Protein AF-A0A8H3XBK7-F1 (afdb_monomer_lite)

Organism: Gigaspora margarita (NCBI:txid4874)

Structure (mmCIF, N/CA/C/O backbone):
data_AF-A0A8H3XBK7-F1
#
_entry.id   AF-A0A8H3XBK7-F1
#
loop_
_atom_site.group_PDB
_atom_site.id
_atom_site.type_symbol
_atom_site.label_atom_id
_atom_site.label_alt_id
_atom_site.label_comp_id
_atom_site.label_asym_id
_atom_site.label_entity_id
_atom_site.label_seq_id
_atom_site.pdbx_PDB_ins_code
_atom_site.Cartn_x
_atom_site.Cartn_y
_atom_site.Cartn_z
_atom_site.occupancy
_atom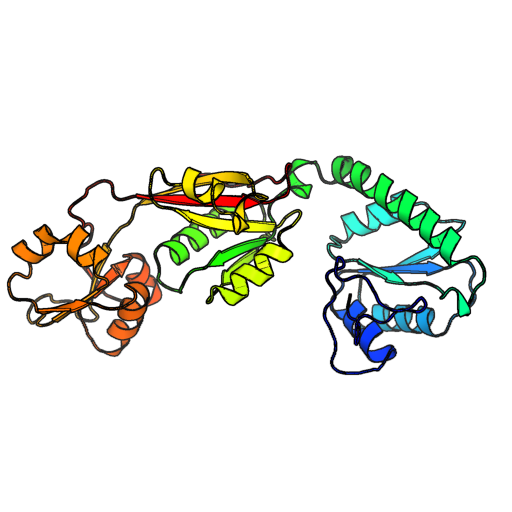_site.B_iso_or_equiv
_atom_site.auth_seq_id
_atom_site.auth_comp_id
_atom_site.auth_asym_id
_atom_site.auth_atom_id
_atom_site.pdbx_PDB_model_num
ATOM 1 N N . MET A 1 1 ? 5.897 -6.176 -20.792 1.00 61.28 1 MET A N 1
ATOM 2 C CA . MET A 1 1 ? 5.867 -6.944 -22.054 1.00 61.28 1 MET A CA 1
ATOM 3 C C . MET A 1 1 ? 4.842 -8.043 -21.896 1.00 61.28 1 MET A C 1
ATOM 5 O O . MET A 1 1 ? 4.789 -8.647 -20.828 1.00 61.28 1 MET A O 1
ATOM 9 N N . ASN A 1 2 ? 4.069 -8.292 -22.945 1.00 65.06 2 ASN A N 1
ATOM 10 C CA . ASN A 1 2 ? 3.001 -9.271 -22.972 1.00 65.06 2 ASN A CA 1
ATOM 11 C C . ASN A 1 2 ? 3.322 -10.387 -23.980 1.00 65.06 2 ASN A C 1
ATOM 13 O O . ASN A 1 2 ? 3.809 -10.119 -25.090 1.00 65.06 2 ASN A O 1
ATOM 17 N N . SER A 1 3 ? 3.094 -11.642 -23.596 1.00 63.78 3 SER A N 1
ATOM 18 C CA . SER A 1 3 ? 3.410 -12.808 -24.434 1.00 63.78 3 SER A CA 1
ATOM 19 C C . SER A 1 3 ? 2.493 -13.989 -24.140 1.00 63.78 3 SER A C 1
ATOM 21 O O . SER A 1 3 ? 2.307 -14.318 -22.975 1.00 63.78 3 SER A O 1
ATOM 23 N N . LEU A 1 4 ? 1.978 -14.661 -25.175 1.00 60.97 4 LEU A N 1
ATOM 24 C CA . LEU A 1 4 ? 1.289 -15.943 -25.009 1.00 60.97 4 LEU A CA 1
ATOM 25 C C . LEU A 1 4 ? 2.313 -17.049 -24.743 1.00 60.97 4 LEU A C 1
ATOM 27 O O . LEU A 1 4 ? 3.307 -17.170 -25.469 1.00 60.97 4 LEU A O 1
ATOM 31 N N . SER A 1 5 ? 2.075 -17.841 -23.693 1.00 60.88 5 SER A N 1
ATOM 32 C CA . SER A 1 5 ? 2.932 -18.964 -23.271 1.00 60.88 5 SER A CA 1
ATOM 33 C C . SER A 1 5 ? 4.420 -18.602 -23.202 1.00 60.88 5 SER A C 1
ATOM 35 O O . SER A 1 5 ? 5.290 -19.443 -23.423 1.00 60.88 5 SER A O 1
ATOM 37 N N . ARG A 1 6 ? 4.717 -17.317 -22.961 1.00 76.56 6 ARG A N 1
ATOM 38 C CA . ARG A 1 6 ? 6.072 -16.765 -22.912 1.00 76.56 6 ARG A CA 1
ATOM 39 C C . ARG A 1 6 ? 6.905 -17.058 -24.172 1.00 76.56 6 ARG A C 1
ATOM 41 O O . ARG A 1 6 ? 8.121 -17.082 -24.074 1.00 76.56 6 ARG A O 1
ATOM 48 N N . LYS A 1 7 ? 6.312 -17.235 -25.357 1.00 72.19 7 LYS A N 1
ATOM 49 C CA . LYS A 1 7 ? 7.070 -17.555 -26.584 1.00 72.19 7 LYS A CA 1
ATOM 50 C C . LYS A 1 7 ? 7.828 -16.345 -27.163 1.00 72.19 7 LYS A C 1
ATOM 52 O O . LYS A 1 7 ? 7.303 -15.223 -27.217 1.00 72.19 7 LYS A O 1
ATOM 57 N N . CYS A 1 8 ? 9.046 -16.586 -27.637 1.00 72.94 8 CYS A N 1
ATOM 58 C CA . CYS A 1 8 ? 9.873 -15.715 -28.474 1.00 72.94 8 CYS A CA 1
ATOM 59 C C . CYS A 1 8 ? 10.459 -16.511 -29.660 1.00 72.94 8 CYS A C 1
ATOM 61 O O . CYS A 1 8 ? 10.226 -17.709 -29.786 1.00 72.94 8 CYS A O 1
ATOM 63 N N . GLU A 1 9 ? 11.191 -15.836 -30.550 1.00 68.12 9 GLU A N 1
ATOM 64 C CA . GLU A 1 9 ? 11.797 -16.451 -31.745 1.00 68.12 9 GLU A CA 1
ATOM 65 C C . GLU A 1 9 ? 12.782 -17.584 -31.400 1.00 68.12 9 GLU A C 1
ATOM 67 O O . GLU A 1 9 ? 12.845 -18.576 -32.116 1.00 68.12 9 GLU A O 1
ATOM 72 N N . ASP A 1 10 ? 13.461 -17.477 -30.255 1.00 69.56 10 ASP A N 1
ATOM 73 C CA . ASP A 1 10 ? 14.453 -18.450 -29.779 1.00 69.56 10 ASP A CA 1
ATOM 74 C C . ASP A 1 10 ? 13.872 -19.471 -28.772 1.00 69.56 10 ASP A C 1
ATOM 76 O O . ASP A 1 10 ? 14.619 -20.146 -28.061 1.00 69.56 10 ASP A O 1
ATOM 80 N N . GLY A 1 11 ? 12.541 -19.579 -28.665 1.00 78.44 11 GLY A N 1
ATOM 81 C CA . GLY A 1 11 ? 11.861 -20.524 -27.772 1.00 78.44 11 GLY A CA 1
ATOM 82 C C . GLY A 1 11 ? 11.061 -19.848 -26.658 1.00 78.44 11 GLY A C 1
ATOM 83 O O . GLY A 1 11 ? 10.218 -18.993 -26.919 1.00 78.44 11 GLY A O 1
ATOM 84 N N . THR A 1 12 ? 11.263 -20.261 -25.407 1.00 81.88 12 THR A N 1
ATOM 85 C CA . THR A 1 12 ? 10.461 -19.792 -24.263 1.00 81.88 12 THR A CA 1
ATOM 86 C C . THR A 1 12 ? 11.235 -18.777 -23.425 1.00 81.88 12 THR A C 1
ATOM 88 O O . THR A 1 12 ? 12.380 -19.000 -23.039 1.00 81.88 12 THR A O 1
ATOM 91 N N . ILE A 1 13 ? 10.595 -17.659 -23.091 1.00 78.50 13 ILE A N 1
ATOM 92 C CA . ILE A 1 13 ? 11.162 -16.606 -22.257 1.00 78.50 13 ILE A CA 1
ATOM 93 C C . ILE A 1 13 ? 11.210 -17.080 -20.798 1.00 78.50 13 ILE A C 1
ATOM 95 O O . ILE A 1 13 ? 10.185 -17.372 -20.186 1.00 78.50 13 ILE A O 1
ATOM 99 N N . ASP A 1 14 ? 12.410 -17.088 -20.221 1.00 78.50 14 ASP A N 1
ATOM 100 C CA . ASP A 1 14 ? 12.708 -17.479 -18.836 1.00 78.50 14 ASP A CA 1
ATOM 101 C C . ASP A 1 14 ? 11.806 -16.774 -17.802 1.00 78.50 14 ASP A C 1
ATOM 103 O O . ASP A 1 14 ? 11.578 -15.564 -17.886 1.00 78.50 14 ASP A O 1
ATOM 107 N N . ASN A 1 15 ? 11.316 -17.518 -16.804 1.00 73.38 15 ASN A N 1
ATOM 108 C CA . ASN A 1 15 ? 10.434 -17.051 -15.725 1.00 73.38 15 ASN A CA 1
ATOM 109 C C . ASN A 1 15 ? 10.978 -15.861 -14.920 1.00 73.38 15 ASN A C 1
ATOM 111 O O . ASN A 1 15 ? 10.196 -15.142 -14.296 1.00 73.38 15 ASN A O 1
ATOM 115 N N . LYS A 1 16 ? 12.289 -15.589 -14.958 1.00 74.56 16 LYS A N 1
ATOM 116 C CA . LYS A 1 16 ? 12.878 -14.400 -14.318 1.00 74.56 16 LYS A CA 1
ATOM 117 C C . LYS A 1 16 ? 12.368 -13.069 -14.886 1.00 74.56 16 LYS A C 1
ATOM 119 O O . LYS A 1 16 ? 12.502 -12.042 -14.217 1.00 74.56 16 LYS A O 1
ATOM 124 N N . TYR A 1 17 ? 11.806 -13.066 -16.098 1.00 69.19 17 TYR A N 1
ATOM 125 C CA . TYR A 1 17 ? 11.256 -11.866 -16.729 1.00 69.19 17 TYR A CA 1
ATOM 126 C C . TYR A 1 17 ? 9.767 -11.673 -16.378 1.00 69.19 17 TYR A C 1
ATOM 128 O O . TYR A 1 17 ? 8.963 -12.578 -16.628 1.00 69.19 17 TYR A O 1
ATOM 136 N N . PRO A 1 18 ? 9.363 -10.503 -15.844 1.00 64.50 18 PRO A N 1
ATOM 137 C CA . PRO A 1 18 ? 7.975 -10.227 -15.480 1.00 64.50 18 PRO A CA 1
ATOM 138 C C . PRO A 1 18 ? 7.148 -9.925 -16.739 1.00 64.50 18 PRO A C 1
ATOM 140 O O . PRO A 1 18 ? 7.149 -8.806 -17.253 1.00 64.50 18 PRO A O 1
ATOM 143 N N . ILE A 1 19 ? 6.469 -10.947 -17.253 1.00 72.00 19 ILE A N 1
ATOM 144 C CA . ILE A 1 19 ? 5.645 -10.890 -18.466 1.00 72.00 19 ILE A CA 1
ATOM 145 C C . ILE A 1 19 ? 4.194 -11.132 -18.071 1.00 72.00 19 ILE A C 1
ATOM 147 O O . ILE A 1 19 ? 3.929 -11.994 -17.236 1.00 72.00 19 ILE A O 1
ATOM 151 N N . VAL A 1 20 ? 3.276 -10.377 -18.672 1.00 70.19 20 VAL A N 1
ATOM 152 C CA . VAL A 1 20 ? 1.834 -10.626 -18.554 1.00 70.19 20 VAL A CA 1
ATOM 153 C C . VAL A 1 20 ? 1.423 -11.562 -19.689 1.00 70.19 20 VAL A C 1
ATOM 155 O O . VAL A 1 20 ? 1.684 -11.270 -20.860 1.00 70.19 20 VAL A O 1
ATOM 158 N N . GLU A 1 21 ? 0.832 -12.704 -19.352 1.00 71.75 21 GLU A N 1
ATOM 159 C CA . GLU A 1 21 ? 0.310 -13.630 -20.357 1.00 71.75 21 GLU A CA 1
ATOM 160 C C . GLU A 1 21 ? -0.979 -13.082 -20.972 1.00 71.75 21 GLU A C 1
ATOM 162 O O . GLU A 1 21 ? -1.761 -12.412 -20.300 1.00 71.75 21 GLU A O 1
ATOM 167 N N . LEU A 1 22 ? -1.151 -13.293 -22.277 1.00 69.31 22 LEU A N 1
ATOM 168 C CA . LEU A 1 22 ? -2.354 -12.903 -23.012 1.00 69.31 22 LEU A CA 1
ATOM 169 C C . LEU A 1 22 ? -3.063 -14.159 -23.492 1.00 69.31 22 LEU A C 1
ATOM 171 O O . LEU A 1 22 ? -2.389 -15.089 -23.917 1.00 69.31 22 LEU A O 1
ATOM 175 N N . ASP A 1 23 ? -4.393 -14.134 -23.503 1.00 67.94 23 ASP A N 1
ATOM 176 C CA . ASP A 1 23 ? -5.231 -15.288 -23.865 1.00 67.94 23 ASP A CA 1
ATOM 177 C C . ASP A 1 23 ? -5.350 -15.515 -25.385 1.00 67.94 23 ASP A C 1
ATOM 179 O O . ASP A 1 23 ? -5.957 -16.485 -25.828 1.00 67.94 23 ASP A O 1
ATOM 183 N N . ILE A 1 24 ? -4.790 -14.610 -26.199 1.00 71.00 24 ILE A N 1
ATOM 184 C CA . ILE A 1 24 ? -4.952 -14.588 -27.660 1.00 71.00 24 ILE A CA 1
ATOM 185 C C . ILE A 1 24 ? -3.586 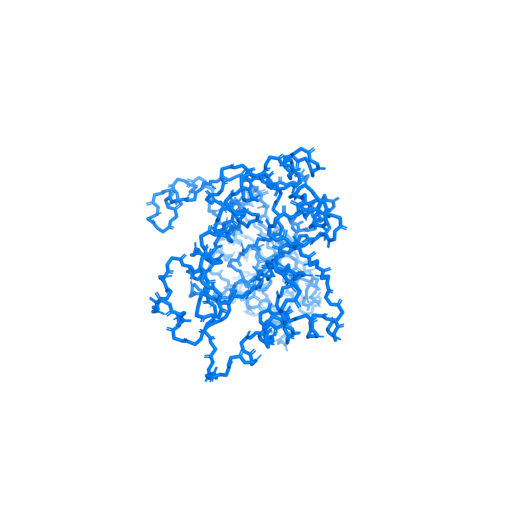-14.735 -28.341 1.00 71.00 24 ILE A C 1
ATOM 187 O O . ILE A 1 24 ? -2.680 -13.926 -28.107 1.00 71.00 24 ILE A O 1
ATOM 191 N N . ASP A 1 25 ? -3.463 -15.731 -29.226 1.00 67.38 25 ASP A N 1
ATOM 192 C CA . ASP A 1 25 ? -2.265 -15.992 -30.043 1.00 67.38 25 ASP A CA 1
ATOM 193 C C . ASP A 1 25 ? -2.205 -15.119 -31.305 1.00 67.38 25 ASP A C 1
ATOM 195 O O . ASP A 1 25 ? -2.102 -15.612 -32.426 1.00 67.38 25 ASP A O 1
ATOM 199 N N . ASP A 1 26 ? -2.305 -13.800 -31.135 1.00 75.00 26 ASP A N 1
ATOM 200 C CA . ASP A 1 26 ? -2.150 -12.853 -32.240 1.00 75.00 26 ASP A CA 1
ATOM 201 C C . ASP A 1 26 ? -0.969 -11.909 -31.991 1.00 75.00 26 ASP A C 1
ATOM 203 O O . ASP A 1 26 ? -0.898 -11.159 -31.011 1.00 75.00 26 ASP A O 1
ATOM 207 N N . TYR A 1 27 ? -0.012 -11.941 -32.917 1.00 69.31 27 TYR A N 1
ATOM 208 C CA . TYR A 1 27 ? 1.176 -11.099 -32.893 1.00 69.31 27 TYR A CA 1
ATOM 209 C C . TYR A 1 27 ? 0.843 -9.601 -32.961 1.00 69.31 27 TYR A C 1
ATOM 211 O O . TYR A 1 27 ? 1.469 -8.794 -32.257 1.00 69.31 27 TYR A O 1
ATOM 219 N N . SER A 1 28 ? -0.150 -9.222 -33.765 1.00 77.06 28 SER A N 1
ATOM 220 C CA . SER A 1 28 ? -0.596 -7.834 -33.917 1.00 77.06 28 SER A CA 1
ATOM 221 C C . SER A 1 28 ? -1.276 -7.342 -32.643 1.00 77.06 28 SER A C 1
ATOM 223 O O . SER A 1 28 ? -0.971 -6.242 -32.167 1.00 77.06 28 SER A O 1
ATOM 225 N N . TYR A 1 29 ? -2.102 -8.190 -32.022 1.00 78.75 29 TYR A N 1
ATOM 226 C CA . TYR A 1 29 ? -2.702 -7.942 -30.711 1.00 78.75 29 TYR A CA 1
ATOM 227 C C . TYR A 1 29 ? -1.652 -7.756 -29.605 1.00 78.75 29 TYR A C 1
ATOM 229 O O . TYR A 1 29 ? -1.708 -6.785 -28.846 1.00 78.75 29 TYR A O 1
ATOM 237 N N . ARG A 1 30 ? -0.640 -8.632 -29.540 1.00 77.81 30 ARG A N 1
ATOM 238 C CA . ARG A 1 30 ? 0.467 -8.522 -28.571 1.00 77.81 30 ARG A CA 1
ATOM 239 C C . ARG A 1 30 ? 1.234 -7.216 -28.720 1.00 77.81 30 ARG A C 1
ATOM 241 O O . ARG A 1 30 ? 1.500 -6.535 -27.729 1.00 77.81 30 ARG A O 1
ATOM 248 N N . THR A 1 31 ? 1.608 -6.890 -29.954 1.00 81.06 31 THR A N 1
ATOM 249 C CA . THR A 1 31 ? 2.355 -5.671 -30.284 1.00 81.06 31 THR A CA 1
ATOM 250 C C . THR A 1 31 ? 1.542 -4.444 -29.906 1.00 81.06 31 THR A C 1
ATOM 252 O O . THR A 1 31 ? 2.052 -3.558 -29.225 1.00 81.06 31 THR A O 1
ATOM 255 N N . ASN A 1 32 ? 0.250 -4.450 -30.233 1.00 85.06 32 ASN A N 1
ATOM 256 C CA . ASN A 1 32 ? -0.654 -3.382 -29.853 1.00 85.06 32 ASN A CA 1
ATOM 257 C C . ASN A 1 32 ? -0.724 -3.195 -28.327 1.00 85.06 32 ASN A C 1
ATOM 259 O O . ASN A 1 32 ? -0.486 -2.099 -27.826 1.00 85.06 32 ASN A O 1
ATOM 263 N N . LYS A 1 33 ? -0.960 -4.272 -27.569 1.00 80.62 33 LYS A N 1
ATOM 264 C CA . LYS A 1 33 ? -1.011 -4.197 -26.103 1.00 80.62 33 LYS A CA 1
ATOM 265 C C . LYS A 1 33 ? 0.302 -3.682 -25.512 1.00 80.62 33 LYS A C 1
ATOM 267 O O . LYS A 1 33 ? 0.275 -2.843 -24.620 1.00 80.62 33 LYS A O 1
ATOM 272 N N . ASN A 1 34 ? 1.451 -4.128 -26.020 1.00 83.19 34 ASN A N 1
ATOM 273 C CA . ASN A 1 34 ? 2.750 -3.629 -25.557 1.00 83.19 34 ASN A CA 1
ATOM 274 C C . ASN A 1 34 ? 2.909 -2.115 -25.765 1.00 83.19 34 ASN A C 1
ATOM 276 O O . ASN A 1 34 ? 3.442 -1.446 -24.882 1.00 83.19 34 ASN A O 1
ATOM 280 N N . ILE A 1 35 ? 2.421 -1.580 -26.887 1.00 85.88 35 ILE A N 1
ATOM 281 C CA . ILE A 1 35 ? 2.435 -0.140 -27.169 1.00 85.88 35 ILE A CA 1
ATOM 282 C C . ILE A 1 35 ? 1.463 0.594 -26.238 1.00 85.88 35 ILE A C 1
ATOM 284 O O . ILE A 1 35 ? 1.860 1.568 -25.598 1.00 85.88 35 ILE A O 1
ATOM 288 N N . GLU A 1 36 ? 0.223 0.108 -26.105 1.00 80.81 36 GLU A N 1
ATOM 289 C CA . GLU A 1 36 ? -0.803 0.674 -25.215 1.00 80.81 36 GLU A CA 1
ATOM 290 C C . GLU A 1 36 ? -0.291 0.821 -23.774 1.00 80.81 36 GLU A C 1
ATOM 292 O O . GLU A 1 36 ? -0.442 1.893 -23.184 1.00 80.81 36 GLU A O 1
ATOM 297 N N . PHE A 1 37 ? 0.373 -0.212 -23.240 1.00 78.62 37 PHE A N 1
ATOM 298 C CA . PHE A 1 37 ? 0.892 -0.239 -21.867 1.00 78.62 37 PHE A CA 1
ATOM 299 C C . PHE A 1 37 ? 2.215 0.507 -21.656 1.00 78.62 37 PHE A C 1
ATOM 301 O O . PHE A 1 37 ? 2.632 0.657 -20.510 1.00 78.62 37 PHE A O 1
ATOM 308 N N . SER A 1 38 ? 2.892 0.932 -22.723 1.00 81.69 38 SER A N 1
ATOM 309 C CA . SER A 1 38 ? 4.152 1.675 -22.622 1.00 81.69 38 SER A CA 1
ATOM 310 C C . SER A 1 38 ? 3.932 3.188 -22.610 1.00 81.69 38 SER A C 1
ATOM 312 O O . SER A 1 38 ? 3.022 3.696 -23.271 1.00 81.69 38 SER A O 1
ATOM 314 N N . ASP A 1 39 ? 4.786 3.921 -21.899 1.00 82.12 39 ASP A N 1
ATOM 315 C CA . ASP A 1 39 ? 4.800 5.392 -21.907 1.00 82.12 39 ASP A CA 1
ATOM 316 C C . ASP A 1 39 ? 5.431 5.935 -23.196 1.00 82.12 39 ASP A C 1
ATOM 318 O O . ASP A 1 39 ? 5.055 7.000 -23.690 1.00 82.12 39 ASP A O 1
ATOM 322 N N . GLY A 1 40 ? 6.371 5.181 -23.772 1.00 88.44 40 GLY A N 1
ATOM 323 C CA . GLY A 1 40 ? 7.024 5.523 -25.027 1.00 88.44 40 GLY A CA 1
ATOM 324 C C . GLY A 1 40 ? 7.488 4.308 -25.819 1.00 88.44 40 GLY A C 1
ATOM 325 O O . GLY A 1 40 ? 7.655 3.206 -25.289 1.00 88.44 40 GLY A O 1
ATOM 326 N N . VAL A 1 41 ? 7.717 4.539 -27.107 1.00 92.50 41 VAL A N 1
ATOM 327 C CA . VAL A 1 41 ? 8.157 3.542 -28.080 1.00 92.50 41 VAL A CA 1
ATOM 328 C C . VAL A 1 41 ? 9.504 3.971 -28.653 1.00 92.50 41 VAL A C 1
ATOM 330 O O . VAL A 1 41 ? 9.634 5.062 -29.207 1.00 92.50 41 VAL A O 1
ATOM 333 N N . LEU A 1 42 ? 10.507 3.106 -28.520 1.00 89.75 42 LEU A N 1
ATOM 334 C CA . LEU A 1 42 ? 11.810 3.244 -29.164 1.00 89.75 42 LEU A CA 1
ATOM 335 C C . LEU A 1 42 ? 11.914 2.207 -30.279 1.00 89.75 42 LEU A C 1
ATOM 337 O O . LEU A 1 42 ? 11.851 1.005 -30.021 1.00 89.75 42 LEU A O 1
ATOM 341 N N . THR A 1 43 ? 12.112 2.661 -31.509 1.00 88.25 43 THR A N 1
ATOM 342 C CA . THR A 1 43 ? 12.272 1.775 -32.663 1.00 88.25 43 THR A CA 1
ATOM 343 C C . THR A 1 43 ? 13.699 1.838 -33.179 1.00 88.25 43 THR A C 1
ATOM 345 O O . THR A 1 43 ? 14.162 2.895 -33.599 1.00 88.25 43 THR A O 1
ATOM 348 N N . ILE A 1 44 ? 14.392 0.701 -33.151 1.00 82.88 44 ILE A N 1
ATOM 349 C CA . ILE A 1 44 ? 15.781 0.551 -33.581 1.00 82.88 44 ILE A CA 1
ATOM 350 C C . ILE A 1 44 ? 15.803 -0.025 -35.002 1.00 82.88 44 ILE A C 1
ATOM 352 O O . ILE A 1 44 ? 15.345 -1.145 -35.234 1.00 82.88 44 ILE A O 1
ATOM 356 N N . GLN A 1 45 ? 16.348 0.733 -35.952 1.00 81.81 45 GLN A N 1
ATOM 357 C CA . GLN A 1 45 ? 16.424 0.379 -37.373 1.00 81.81 45 GLN A CA 1
ATOM 358 C C . GLN A 1 45 ? 17.878 0.312 -37.840 1.00 81.81 45 GLN A C 1
ATOM 360 O O . GLN A 1 45 ? 18.704 1.114 -37.418 1.00 81.81 45 GLN A O 1
ATOM 365 N N . ARG A 1 46 ? 18.223 -0.642 -38.708 1.00 72.00 46 ARG A N 1
ATOM 366 C CA . ARG A 1 46 ? 19.579 -0.732 -39.281 1.00 72.00 46 ARG A CA 1
ATOM 367 C C . ARG A 1 46 ? 19.703 0.101 -40.561 1.00 72.00 46 ARG A C 1
ATOM 369 O O . ARG A 1 46 ? 20.696 0.791 -40.768 1.00 72.00 46 ARG A O 1
ATOM 376 N N . ASP A 1 47 ? 18.666 0.057 -41.380 1.00 69.12 47 ASP A N 1
ATOM 377 C CA . ASP A 1 47 ? 18.486 0.747 -42.652 1.00 69.12 47 ASP A CA 1
ATOM 378 C C . ASP A 1 47 ? 17.009 1.171 -42.784 1.00 69.12 47 ASP A C 1
ATOM 380 O O . ASP A 1 47 ? 16.181 0.845 -41.930 1.00 69.12 47 ASP A O 1
ATOM 384 N N . SER A 1 48 ? 16.666 1.910 -43.841 1.00 61.34 48 SER A N 1
ATOM 385 C CA . SER A 1 48 ? 15.284 2.309 -44.151 1.00 61.34 48 SER A CA 1
ATOM 386 C C . SER A 1 48 ? 14.405 1.145 -44.633 1.00 61.34 48 SER A C 1
ATOM 388 O O . SER A 1 48 ? 13.309 1.375 -45.146 1.00 61.34 48 SER A O 1
ATOM 390 N N . THR A 1 49 ? 14.866 -0.109 -44.520 1.00 55.56 49 THR A N 1
ATOM 391 C CA . THR A 1 49 ? 14.091 -1.249 -45.006 1.00 55.56 49 THR A CA 1
ATOM 392 C C . THR A 1 49 ? 12.928 -1.544 -44.058 1.00 55.56 49 THR A C 1
ATOM 394 O O . THR A 1 49 ? 13.080 -1.874 -42.879 1.00 55.56 49 THR A O 1
ATOM 397 N N . ASN A 1 50 ? 11.718 -1.386 -44.596 1.00 54.91 50 ASN A N 1
ATOM 398 C CA . ASN A 1 50 ? 10.465 -1.564 -43.877 1.00 54.91 50 ASN A CA 1
ATOM 399 C C . ASN A 1 50 ? 10.178 -3.046 -43.630 1.00 54.91 50 ASN A C 1
ATOM 401 O O . ASN A 1 50 ? 9.524 -3.719 -44.424 1.00 54.91 50 ASN A O 1
ATOM 405 N N . ASN A 1 51 ? 10.607 -3.557 -42.479 1.00 71.31 51 ASN A N 1
ATOM 406 C CA . ASN A 1 51 ? 10.037 -4.788 -41.952 1.00 71.31 51 ASN A CA 1
ATOM 407 C C . ASN A 1 51 ? 8.603 -4.510 -41.463 1.00 71.31 51 ASN A C 1
ATOM 409 O O . ASN A 1 51 ? 8.396 -3.632 -40.621 1.00 71.31 51 ASN A O 1
ATOM 413 N N . TYR A 1 52 ? 7.627 -5.279 -41.959 1.00 75.25 52 TYR A N 1
ATOM 414 C CA . TYR A 1 52 ? 6.196 -5.118 -41.668 1.00 75.25 52 TYR A CA 1
ATOM 415 C C . TYR A 1 52 ? 5.898 -4.944 -40.170 1.00 75.25 52 TYR A C 1
ATOM 417 O O . TYR A 1 52 ? 5.160 -4.040 -39.788 1.00 75.25 52 TYR A O 1
ATOM 425 N N . GLY A 1 53 ? 6.525 -5.742 -39.296 1.00 78.56 53 GLY A N 1
ATOM 426 C CA . GLY A 1 53 ? 6.304 -5.644 -37.845 1.00 78.56 53 GLY A CA 1
ATOM 427 C C . GLY A 1 53 ? 6.830 -4.344 -37.220 1.00 78.56 53 GLY A C 1
ATOM 428 O O . GLY A 1 53 ? 6.225 -3.795 -36.295 1.00 78.56 53 GLY A O 1
ATOM 429 N N . THR A 1 54 ? 7.941 -3.823 -37.740 1.00 83.62 54 THR A N 1
ATOM 430 C CA . THR A 1 54 ? 8.528 -2.555 -37.294 1.00 83.62 54 THR A CA 1
ATOM 431 C C . THR A 1 54 ? 7.673 -1.378 -37.755 1.00 83.62 54 THR A C 1
ATOM 433 O O . THR A 1 54 ? 7.359 -0.507 -36.943 1.00 83.62 54 THR A O 1
ATOM 436 N N . GLN A 1 55 ? 7.220 -1.390 -39.013 1.00 87.12 55 GLN A N 1
ATOM 437 C CA . GLN A 1 55 ? 6.334 -0.350 -39.536 1.00 87.12 55 GLN A CA 1
ATOM 438 C C . GLN A 1 55 ? 4.970 -0.361 -38.838 1.00 87.12 55 GLN A C 1
ATOM 440 O O . GLN A 1 55 ? 4.465 0.694 -38.468 1.00 87.12 55 GLN A O 1
ATOM 445 N N . TYR A 1 56 ? 4.410 -1.544 -38.575 1.00 88.00 56 TYR A N 1
ATOM 446 C CA . TYR A 1 56 ? 3.184 -1.682 -37.788 1.00 88.00 56 TYR A CA 1
ATOM 447 C C . TYR A 1 56 ? 3.329 -1.045 -36.399 1.00 88.00 56 TYR A C 1
ATOM 449 O O . TYR A 1 56 ? 2.446 -0.320 -35.954 1.00 88.00 56 TYR A O 1
ATOM 457 N N . THR A 1 57 ? 4.469 -1.256 -35.730 1.00 89.31 57 THR A N 1
ATOM 458 C CA . THR A 1 57 ? 4.741 -0.647 -34.418 1.00 89.31 57 THR A CA 1
ATOM 459 C C . THR A 1 57 ? 4.799 0.881 -34.490 1.00 89.31 57 THR A C 1
ATOM 461 O O . THR A 1 57 ? 4.258 1.545 -33.608 1.00 89.31 57 THR A O 1
ATOM 464 N N . ILE A 1 58 ? 5.428 1.434 -35.532 1.00 91.00 58 ILE A N 1
ATOM 465 C CA . ILE A 1 58 ? 5.513 2.884 -35.767 1.00 91.00 58 ILE A CA 1
ATOM 466 C C . ILE A 1 58 ? 4.120 3.470 -35.990 1.00 91.00 58 ILE A C 1
ATOM 468 O O . ILE A 1 58 ? 3.699 4.319 -35.207 1.00 91.00 58 ILE A O 1
ATOM 472 N N . ASN A 1 59 ? 3.382 2.951 -36.975 1.00 92.38 59 ASN A N 1
ATOM 473 C CA . ASN A 1 59 ? 2.042 3.436 -37.313 1.00 92.38 59 ASN A CA 1
ATOM 474 C C . ASN A 1 59 ? 1.130 3.395 -36.085 1.00 92.38 59 ASN A C 1
ATOM 476 O O . ASN A 1 59 ? 0.427 4.351 -35.776 1.00 92.38 59 ASN A O 1
ATOM 480 N N . ARG A 1 60 ? 1.196 2.301 -35.322 1.00 92.69 60 ARG A N 1
ATOM 481 C CA . ARG A 1 60 ? 0.371 2.130 -34.132 1.00 92.69 60 ARG A CA 1
ATOM 482 C C . ARG A 1 60 ? 0.746 3.086 -33.002 1.00 92.69 60 ARG A C 1
ATOM 484 O O . ARG A 1 60 ? -0.133 3.568 -32.290 1.00 92.69 60 ARG A O 1
ATOM 491 N N . ALA A 1 61 ? 2.035 3.365 -32.816 1.00 93.12 61 ALA A N 1
ATOM 492 C CA . ALA A 1 61 ? 2.492 4.364 -31.855 1.00 93.12 61 ALA A CA 1
ATOM 493 C C . ALA A 1 61 ? 2.003 5.771 -32.237 1.00 93.12 61 ALA A C 1
ATOM 495 O O . ALA A 1 61 ? 1.572 6.514 -31.354 1.00 93.12 61 ALA A O 1
ATOM 496 N N . GLU A 1 62 ? 2.018 6.112 -33.528 1.00 94.19 62 GLU A N 1
ATOM 497 C CA . GLU A 1 62 ? 1.507 7.383 -34.058 1.00 94.19 62 GLU A CA 1
ATOM 498 C C . GLU A 1 62 ? -0.015 7.505 -33.894 1.00 94.19 62 GLU A C 1
ATOM 500 O O . GLU A 1 62 ? -0.489 8.504 -33.349 1.00 94.19 62 GLU A O 1
ATOM 505 N N . GLU A 1 63 ? -0.778 6.468 -34.258 1.00 94.56 63 GLU A N 1
ATOM 506 C CA . GLU A 1 63 ? -2.234 6.391 -34.053 1.00 94.56 63 GLU A CA 1
ATOM 507 C C . GLU A 1 63 ? -2.620 6.621 -32.587 1.00 94.56 63 GLU A C 1
ATOM 509 O O . GLU A 1 63 ? -3.536 7.384 -32.276 1.00 94.56 63 GLU A O 1
ATOM 514 N N . LEU A 1 64 ? -1.896 5.974 -31.669 1.00 89.75 64 LEU A N 1
ATOM 515 C CA . LEU A 1 64 ? -2.111 6.085 -30.226 1.00 89.75 64 LEU A CA 1
ATOM 516 C C . LEU A 1 64 ? -1.463 7.340 -29.617 1.00 89.75 64 LEU A C 1
ATOM 518 O O . LEU A 1 64 ? -1.502 7.509 -28.396 1.00 89.75 64 LEU A O 1
ATOM 522 N N . LYS A 1 65 ? -0.857 8.211 -30.439 1.00 92.81 65 LYS A N 1
ATOM 523 C CA . LYS A 1 65 ? -0.152 9.440 -30.031 1.00 92.81 65 LYS A CA 1
ATOM 524 C C . LYS A 1 65 ? 0.890 9.201 -28.932 1.00 92.81 65 LYS A C 1
ATOM 526 O O . LYS A 1 65 ? 1.097 10.039 -28.050 1.00 92.81 65 LYS A O 1
ATOM 531 N N . LYS A 1 66 ? 1.545 8.040 -28.964 1.00 91.12 66 LYS A N 1
ATOM 532 C CA . LYS A 1 66 ? 2.623 7.689 -28.037 1.00 91.12 66 LYS A CA 1
ATOM 533 C C . LYS A 1 66 ? 3.871 8.503 -28.353 1.00 91.12 66 LYS A C 1
ATOM 535 O O . LYS A 1 66 ? 4.106 8.924 -29.484 1.00 91.12 66 LYS A O 1
ATOM 540 N N . LYS A 1 67 ? 4.715 8.701 -27.341 1.00 93.62 67 LYS A N 1
ATOM 541 C CA . LYS A 1 67 ? 6.045 9.277 -27.541 1.00 93.62 67 LYS A CA 1
ATOM 542 C C . LYS A 1 67 ? 6.873 8.270 -28.337 1.00 93.62 67 LYS A C 1
ATOM 544 O O . LYS A 1 67 ? 7.233 7.226 -27.799 1.00 93.62 67 LYS A O 1
ATOM 549 N N . LEU A 1 68 ? 7.165 8.577 -29.598 1.00 94.19 68 LEU A N 1
ATOM 550 C CA . LEU A 1 68 ? 7.937 7.723 -30.500 1.00 94.19 68 LEU A CA 1
ATOM 551 C C . LEU A 1 68 ? 9.323 8.328 -30.761 1.00 94.19 68 LEU A C 1
ATOM 553 O O . LEU A 1 68 ? 9.437 9.512 -31.079 1.00 94.19 68 LEU A O 1
ATOM 557 N N . LYS A 1 69 ? 10.373 7.512 -30.657 1.00 91.25 69 LYS A N 1
ATOM 558 C CA . LYS A 1 69 ? 11.728 7.842 -31.122 1.00 91.25 69 LYS A CA 1
ATOM 559 C C . LYS A 1 69 ? 12.223 6.714 -32.016 1.00 91.25 69 LYS A C 1
ATOM 561 O O . LYS A 1 69 ? 12.210 5.550 -31.623 1.00 91.25 69 LYS A O 1
ATOM 566 N N . ILE A 1 70 ? 12.664 7.068 -33.217 1.00 88.94 70 ILE A N 1
ATOM 567 C CA . ILE A 1 70 ? 13.263 6.136 -34.174 1.00 88.94 70 ILE A CA 1
ATOM 568 C C . ILE A 1 70 ? 14.766 6.397 -34.190 1.00 88.94 70 ILE A C 1
ATOM 570 O O . ILE A 1 70 ? 15.196 7.551 -34.236 1.00 88.94 70 ILE A O 1
ATOM 574 N N . VAL A 1 71 ? 15.556 5.332 -34.094 1.00 84.31 71 VAL A N 1
ATOM 575 C CA . VAL A 1 71 ? 17.014 5.394 -33.982 1.00 84.31 71 VAL A CA 1
ATOM 576 C C . VAL A 1 71 ? 17.653 4.443 -34.982 1.00 84.31 71 VAL A C 1
ATOM 578 O O . VAL A 1 71 ? 17.228 3.297 -35.125 1.00 84.31 71 VAL A O 1
ATOM 581 N N . ASN A 1 72 ? 18.691 4.912 -35.668 1.00 81.50 72 ASN A N 1
ATOM 582 C CA . ASN A 1 72 ? 19.509 4.065 -36.523 1.00 81.50 72 ASN A CA 1
ATOM 583 C C . ASN A 1 72 ? 20.635 3.392 -35.711 1.00 81.50 72 ASN A C 1
ATOM 585 O O . ASN A 1 72 ? 21.396 4.078 -35.030 1.00 81.50 72 ASN A O 1
ATOM 589 N N . VAL A 1 73 ? 20.788 2.071 -35.813 1.00 72.38 73 VAL A N 1
ATOM 590 C CA . VAL A 1 73 ? 21.809 1.269 -35.106 1.00 72.38 73 VAL A CA 1
ATOM 591 C C . VAL A 1 73 ? 23.234 1.824 -35.272 1.00 72.38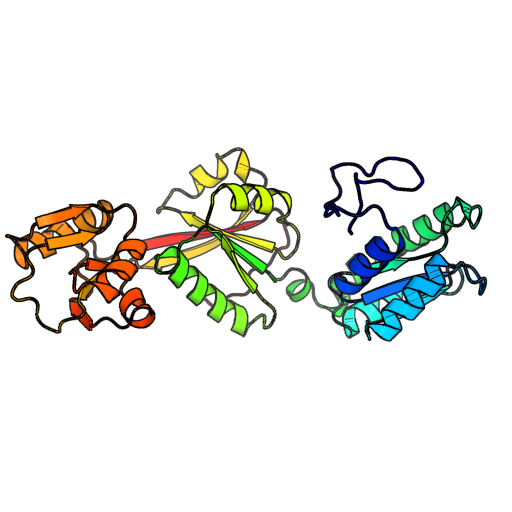 73 VAL A C 1
ATOM 593 O O . VAL A 1 73 ? 24.035 1.706 -34.347 1.00 72.38 73 VAL A O 1
ATOM 596 N N . PHE A 1 74 ? 23.549 2.438 -36.415 1.00 67.31 74 PHE A N 1
ATOM 597 C CA . PHE A 1 74 ? 24.881 2.953 -36.745 1.00 67.31 74 PHE A CA 1
ATOM 598 C C . PHE A 1 74 ? 25.071 4.448 -36.479 1.00 67.31 74 PHE A C 1
ATOM 600 O O . PHE A 1 74 ? 26.191 4.869 -36.209 1.00 67.31 74 PHE A O 1
ATOM 607 N N . ALA A 1 75 ? 24.006 5.249 -36.559 1.00 61.47 75 ALA A N 1
ATOM 608 C CA . ALA A 1 75 ? 24.106 6.712 -36.508 1.00 61.47 75 ALA A CA 1
ATOM 609 C C . ALA A 1 75 ? 23.613 7.331 -35.191 1.00 61.47 75 ALA A C 1
ATOM 611 O O . ALA A 1 75 ? 23.689 8.544 -35.015 1.00 61.47 75 ALA A O 1
ATOM 612 N N . SER A 1 76 ? 23.064 6.533 -34.273 1.00 62.34 76 SER A N 1
ATOM 613 C CA . SER A 1 76 ? 22.354 7.101 -33.125 1.00 62.34 76 SER A CA 1
ATOM 614 C C . SER A 1 76 ? 23.276 7.497 -31.991 1.00 62.34 76 SER A C 1
ATOM 616 O O . SER A 1 76 ? 23.984 6.667 -31.419 1.00 62.34 76 SER A O 1
ATOM 618 N N . ASN A 1 77 ? 23.165 8.763 -31.606 1.00 70.31 77 ASN A N 1
ATOM 619 C CA . ASN A 1 77 ? 23.677 9.254 -30.344 1.00 70.31 77 ASN A CA 1
ATOM 620 C C . ASN A 1 77 ? 22.804 8.708 -29.199 1.00 70.31 77 ASN A C 1
ATOM 622 O O . ASN A 1 77 ? 21.631 9.062 -29.070 1.00 70.31 77 ASN A O 1
ATOM 626 N N . LEU A 1 78 ? 23.362 7.807 -28.388 1.00 71.12 78 LEU A N 1
ATOM 627 C CA . LEU A 1 78 ? 22.657 7.194 -27.259 1.00 71.12 78 LEU A CA 1
ATOM 628 C C . LEU A 1 78 ? 22.204 8.233 -26.226 1.00 71.12 78 LEU A C 1
ATOM 630 O O . LEU A 1 78 ? 21.117 8.087 -25.665 1.00 71.12 78 LEU A O 1
ATOM 634 N N . ASP A 1 79 ? 22.970 9.307 -26.054 1.00 72.19 79 ASP A N 1
ATOM 635 C CA . ASP A 1 79 ? 22.677 10.384 -25.107 1.00 72.19 79 ASP A CA 1
ATOM 636 C C . ASP A 1 79 ? 21.388 11.121 -25.508 1.00 72.19 79 ASP A C 1
ATOM 638 O O . ASP A 1 79 ? 20.591 11.534 -24.667 1.00 72.19 79 ASP A O 1
ATOM 642 N N . GLU A 1 80 ? 21.099 11.234 -26.811 1.00 77.81 80 GLU A N 1
ATOM 643 C CA . GLU A 1 80 ? 19.831 11.805 -27.280 1.00 77.81 80 GLU A CA 1
ATOM 644 C C . GLU A 1 80 ? 18.628 10.926 -26.941 1.00 77.81 80 GLU A C 1
ATOM 646 O O . GLU A 1 80 ? 17.538 11.443 -26.690 1.00 77.81 80 GLU A O 1
ATOM 651 N N . VAL A 1 81 ? 18.803 9.603 -26.940 1.00 79.69 81 VAL A N 1
ATOM 652 C CA . VAL A 1 81 ? 17.744 8.665 -26.548 1.00 79.69 81 VAL A CA 1
ATOM 653 C C . VAL A 1 81 ? 17.465 8.804 -25.060 1.00 79.69 81 VAL A C 1
ATOM 655 O O . VAL A 1 81 ? 16.302 8.867 -24.662 1.00 79.69 81 VAL A O 1
ATOM 658 N N . VAL A 1 82 ? 18.514 8.910 -24.243 1.00 74.75 82 VAL A N 1
ATOM 659 C CA . VAL A 1 82 ? 18.379 9.119 -22.798 1.00 74.75 82 VAL A CA 1
ATOM 660 C C . VAL A 1 82 ? 17.713 10.462 -22.499 1.00 74.75 82 VAL A C 1
ATOM 662 O O . VAL A 1 82 ? 16.707 10.496 -21.789 1.00 74.75 82 VAL A O 1
ATOM 665 N N . LYS A 1 83 ? 18.186 11.557 -23.102 1.00 74.88 83 LYS A N 1
ATOM 666 C CA . LYS A 1 83 ? 17.562 12.886 -22.971 1.00 74.88 83 LYS A CA 1
ATOM 667 C C . LYS A 1 83 ? 16.104 12.871 -23.404 1.00 74.88 83 LYS A C 1
ATOM 669 O O . LYS A 1 83 ? 15.257 13.454 -22.734 1.00 74.88 83 LYS A O 1
ATOM 674 N N . TRP A 1 84 ? 15.782 12.174 -24.490 1.00 84.25 84 TRP A N 1
ATOM 675 C CA . TRP A 1 84 ? 14.403 12.018 -24.938 1.00 84.25 84 TRP A CA 1
ATOM 676 C C . TRP A 1 84 ? 13.535 11.269 -23.914 1.00 84.25 84 TRP A C 1
ATOM 678 O O . TRP A 1 84 ? 12.421 11.720 -23.645 1.00 84.25 84 TRP A O 1
ATOM 688 N N . ILE A 1 85 ? 14.039 10.188 -23.307 1.00 80.25 85 ILE A N 1
ATOM 689 C CA . ILE A 1 85 ? 13.342 9.438 -22.245 1.00 80.25 85 ILE A CA 1
ATOM 690 C C . ILE A 1 85 ? 13.051 10.337 -21.047 1.00 80.25 85 ILE A C 1
ATOM 692 O O . ILE A 1 85 ? 11.908 10.393 -20.587 1.00 80.25 85 ILE A O 1
ATOM 696 N N . VAL A 1 86 ? 14.070 11.059 -20.580 1.00 72.44 86 VAL A N 1
ATOM 697 C CA . VAL A 1 86 ? 13.972 11.957 -19.424 1.00 72.44 86 VAL A CA 1
ATOM 698 C C . VAL A 1 86 ? 12.994 13.098 -19.710 1.00 72.44 86 VAL A C 1
ATOM 700 O O . VAL A 1 86 ? 12.031 13.272 -18.967 1.00 72.44 86 VAL A O 1
ATOM 703 N N . ASN A 1 87 ? 13.159 13.809 -20.828 1.00 76.81 87 ASN A N 1
ATOM 704 C CA . ASN A 1 87 ? 12.322 14.960 -21.188 1.00 76.81 87 ASN A CA 1
ATOM 705 C C . ASN A 1 87 ? 10.849 14.590 -21.412 1.00 76.81 87 ASN A C 1
ATOM 707 O O . ASN A 1 87 ? 9.969 15.436 -21.267 1.00 76.81 87 ASN A O 1
ATOM 711 N N . ASN A 1 88 ? 10.568 13.335 -21.775 1.00 77.50 88 ASN A N 1
ATOM 712 C CA . ASN A 1 88 ? 9.207 12.841 -21.973 1.00 77.50 88 ASN A CA 1
ATOM 713 C C . ASN A 1 88 ? 8.657 12.054 -20.773 1.00 77.50 88 ASN A C 1
ATOM 715 O O . ASN A 1 88 ? 7.552 11.526 -20.875 1.00 77.50 88 ASN A O 1
ATOM 719 N N . ASN A 1 89 ? 9.380 11.985 -19.647 1.00 71.44 89 ASN A N 1
ATOM 720 C CA . ASN A 1 89 ? 8.983 11.245 -18.442 1.00 71.44 89 ASN A CA 1
ATOM 721 C C . ASN A 1 89 ? 8.628 9.764 -18.701 1.00 71.44 89 ASN A C 1
ATOM 723 O O . ASN A 1 89 ? 7.723 9.209 -18.073 1.00 71.44 89 ASN A O 1
ATOM 727 N N . ILE A 1 90 ? 9.338 9.107 -19.620 1.00 76.25 90 ILE A N 1
ATOM 728 C CA . ILE A 1 90 ? 9.050 7.725 -20.027 1.00 76.25 90 ILE A CA 1
ATOM 729 C C . ILE A 1 90 ? 9.517 6.758 -18.927 1.00 76.25 90 ILE A C 1
ATOM 731 O O . ILE A 1 90 ? 10.714 6.623 -18.679 1.00 76.25 90 ILE A O 1
ATOM 735 N N . CYS A 1 91 ? 8.581 6.069 -18.266 1.00 72.31 91 CYS A N 1
ATOM 736 C CA . CYS A 1 91 ? 8.871 5.123 -17.176 1.00 72.31 91 CYS A CA 1
ATOM 737 C C . CYS A 1 91 ? 8.843 3.659 -17.641 1.00 72.31 91 CYS A C 1
ATOM 739 O O . CYS A 1 91 ? 9.468 2.787 -17.035 1.00 72.31 91 CYS A O 1
ATOM 741 N N . SER A 1 92 ? 8.118 3.390 -18.720 1.00 75.44 92 SER A N 1
ATOM 742 C CA . SER A 1 92 ? 7.989 2.103 -19.384 1.00 75.44 92 SER A CA 1
ATOM 743 C C . SER A 1 92 ? 8.228 2.288 -20.882 1.00 75.44 92 SER A C 1
ATOM 745 O O . SER A 1 92 ? 7.514 3.020 -21.565 1.00 75.44 92 SER A O 1
ATOM 747 N N . LEU A 1 93 ? 9.272 1.637 -21.394 1.00 84.50 93 LEU A N 1
ATOM 748 C CA . LEU A 1 93 ? 9.707 1.780 -22.779 1.00 84.50 93 LEU A CA 1
ATOM 749 C C . LEU A 1 93 ? 9.446 0.486 -23.551 1.00 84.50 93 LEU A C 1
ATOM 751 O O . LEU A 1 93 ? 9.968 -0.571 -23.188 1.00 84.50 93 LEU A O 1
ATOM 755 N N . ASN A 1 94 ? 8.666 0.566 -24.627 1.00 86.44 94 ASN A N 1
ATOM 756 C CA . ASN A 1 94 ? 8.569 -0.513 -25.603 1.00 86.44 94 ASN A CA 1
ATOM 757 C C . ASN A 1 94 ? 9.697 -0.362 -26.627 1.00 86.44 94 ASN A C 1
ATOM 759 O O . ASN A 1 94 ? 9.753 0.641 -27.335 1.00 86.44 94 ASN A O 1
ATOM 763 N N . VAL A 1 95 ? 10.583 -1.353 -26.716 1.00 85.69 95 VAL A N 1
ATOM 764 C CA . VAL A 1 95 ? 11.682 -1.358 -27.691 1.00 85.69 95 VAL A CA 1
ATOM 765 C C . VAL A 1 95 ? 11.335 -2.311 -28.827 1.00 85.69 95 VAL A C 1
ATOM 767 O O . VAL A 1 95 ? 11.051 -3.485 -28.585 1.00 85.69 95 VAL A O 1
ATOM 770 N N . SER A 1 96 ? 11.354 -1.811 -30.060 1.00 84.75 96 SER A N 1
ATOM 771 C CA . SER A 1 96 ? 11.069 -2.587 -31.269 1.00 84.75 96 SER A CA 1
ATOM 772 C C . SER A 1 96 ? 12.209 -2.498 -32.285 1.00 84.75 96 SER A C 1
ATOM 774 O O . SER A 1 96 ? 13.051 -1.605 -32.212 1.00 84.75 96 SER A O 1
ATOM 776 N N . GLY A 1 97 ? 12.252 -3.441 -33.225 1.00 81.25 97 GLY A N 1
ATOM 777 C CA . GLY A 1 97 ? 13.268 -3.510 -34.274 1.00 81.25 97 GLY A CA 1
ATOM 778 C C . GLY A 1 97 ? 13.063 -4.728 -35.172 1.00 81.25 97 GLY A C 1
ATOM 779 O O . GLY A 1 97 ? 12.126 -5.506 -34.966 1.00 81.25 97 GLY A O 1
ATOM 780 N N . ALA A 1 98 ? 13.917 -4.884 -36.183 1.00 77.69 98 ALA A N 1
ATOM 781 C CA . ALA A 1 98 ? 13.860 -6.042 -37.068 1.00 77.69 98 ALA A CA 1
ATOM 782 C C . ALA A 1 98 ? 14.198 -7.341 -36.312 1.00 77.69 98 ALA A C 1
ATOM 784 O O . ALA A 1 98 ? 15.071 -7.366 -35.445 1.00 77.69 98 ALA A O 1
ATOM 785 N N . ARG A 1 99 ? 13.500 -8.427 -36.660 1.00 71.50 99 ARG A N 1
ATOM 786 C CA . ARG A 1 99 ? 13.785 -9.773 -36.146 1.00 71.50 99 ARG A CA 1
ATOM 787 C C . ARG A 1 99 ? 15.069 -10.332 -36.747 1.00 71.50 99 ARG A C 1
ATOM 789 O O . ARG A 1 99 ? 15.418 -9.974 -37.872 1.00 71.50 99 ARG A O 1
ATOM 796 N N . LYS A 1 100 ? 15.707 -11.273 -36.045 1.00 73.75 100 LYS A N 1
ATOM 797 C CA . LYS A 1 100 ? 16.894 -11.978 -36.551 1.00 73.75 100 LYS A CA 1
ATOM 798 C C . LYS A 1 100 ? 16.587 -12.736 -37.842 1.00 73.75 100 LYS A C 1
ATOM 800 O O . LYS A 1 100 ? 17.349 -12.625 -38.797 1.00 73.75 100 LYS A O 1
ATOM 805 N N . SER A 1 101 ? 15.448 -13.426 -37.889 1.00 75.12 101 SER A N 1
ATOM 806 C CA . SER A 1 101 ? 14.902 -14.081 -39.091 1.00 75.12 101 SER A CA 1
ATOM 807 C C . SER A 1 101 ? 14.768 -13.151 -40.291 1.00 75.12 101 SER A C 1
ATOM 809 O O . SER A 1 101 ? 14.891 -13.604 -41.424 1.00 75.12 101 SER A O 1
ATOM 811 N N . ASN A 1 102 ? 14.551 -11.857 -40.053 1.00 68.75 102 ASN A N 1
ATOM 812 C CA . ASN A 1 102 ? 14.338 -10.880 -41.115 1.00 68.75 102 ASN A CA 1
ATOM 813 C C . ASN A 1 102 ? 15.629 -10.134 -41.479 1.00 68.75 102 ASN A C 1
ATOM 815 O O . ASN A 1 102 ? 15.693 -9.531 -42.546 1.00 68.75 102 ASN A O 1
ATOM 819 N N . LEU A 1 103 ? 16.646 -10.145 -40.608 1.00 69.69 103 LEU A N 1
ATOM 820 C CA . LEU A 1 103 ? 17.898 -9.432 -40.835 1.00 69.69 103 LEU A CA 1
ATOM 821 C C . LEU A 1 103 ? 19.073 -10.088 -40.097 1.00 69.69 103 LEU A C 1
ATOM 823 O O . LEU A 1 103 ? 19.255 -9.922 -38.889 1.00 69.69 103 LEU A O 1
ATOM 827 N N . LEU A 1 104 ? 19.922 -10.800 -40.841 1.00 76.38 104 LEU A N 1
ATOM 828 C CA . LEU A 1 104 ? 21.077 -11.496 -40.275 1.00 76.38 104 LEU A CA 1
ATOM 829 C C . LEU A 1 104 ? 22.033 -10.511 -39.567 1.00 76.38 104 LEU A C 1
ATOM 831 O O . LEU A 1 104 ? 22.399 -9.465 -40.116 1.00 76.38 104 LEU A O 1
ATOM 835 N N . GLY A 1 105 ? 22.431 -10.851 -38.337 1.00 73.50 105 GLY A N 1
ATOM 836 C CA . GLY A 1 105 ? 23.362 -10.074 -37.508 1.00 73.50 105 GLY A CA 1
ATOM 837 C C . GLY A 1 105 ? 22.756 -8.864 -36.786 1.00 73.50 105 GLY A C 1
ATOM 838 O O . GLY A 1 105 ? 23.466 -8.204 -36.023 1.00 73.50 105 GLY A O 1
ATOM 839 N N . VAL A 1 106 ? 21.463 -8.563 -36.986 1.00 72.94 106 VAL A N 1
ATOM 840 C CA . VAL A 1 106 ? 20.789 -7.447 -36.295 1.00 72.94 106 VAL A CA 1
ATOM 841 C C . VAL A 1 106 ? 20.689 -7.680 -34.785 1.00 72.94 106 VAL A C 1
ATOM 843 O O . VAL A 1 106 ? 20.782 -6.736 -34.009 1.00 72.94 106 VAL A O 1
ATOM 846 N N . ASP A 1 107 ? 20.573 -8.934 -34.351 1.00 71.94 107 ASP A N 1
ATOM 847 C CA . ASP A 1 107 ? 20.470 -9.349 -32.950 1.00 71.94 107 ASP A CA 1
ATOM 848 C C . ASP A 1 107 ? 21.720 -8.984 -32.142 1.00 71.94 107 ASP A C 1
ATOM 850 O O . ASP A 1 107 ? 21.623 -8.398 -31.060 1.00 71.94 107 ASP A O 1
ATOM 854 N N . LEU A 1 108 ? 22.906 -9.275 -32.683 1.00 75.50 108 LEU A N 1
ATOM 855 C CA . LEU A 1 108 ? 24.182 -8.930 -32.053 1.00 75.50 108 LEU A CA 1
ATOM 856 C C . LEU A 1 108 ? 24.369 -7.413 -31.960 1.00 75.50 108 LEU A C 1
ATOM 858 O O . LEU A 1 108 ? 24.798 -6.902 -30.923 1.00 75.50 108 LEU A O 1
ATOM 862 N N . GLN A 1 109 ? 23.999 -6.687 -33.015 1.00 72.19 109 GLN A N 1
ATOM 863 C CA . GLN A 1 109 ? 24.119 -5.231 -33.065 1.00 72.19 109 GLN A CA 1
ATOM 864 C C . GLN A 1 109 ? 23.148 -4.548 -32.096 1.00 72.19 109 GLN A C 1
ATOM 866 O O . GLN A 1 109 ? 23.566 -3.711 -31.296 1.00 72.19 109 GLN A O 1
ATOM 871 N N . VAL A 1 110 ? 21.876 -4.959 -32.089 1.00 74.19 110 VAL A N 1
ATOM 872 C CA . VAL A 1 110 ? 20.871 -4.482 -31.127 1.00 74.19 110 VAL A CA 1
ATOM 873 C C . VAL A 1 110 ? 21.321 -4.790 -29.703 1.00 74.19 110 VAL A C 1
ATOM 875 O O . VAL A 1 110 ? 21.267 -3.912 -28.848 1.00 74.19 110 VAL A O 1
ATOM 878 N N . LYS A 1 111 ? 21.859 -5.986 -29.437 1.00 76.56 111 LYS A N 1
ATOM 879 C CA . LYS A 1 111 ? 22.404 -6.335 -28.117 1.00 76.56 111 LYS A CA 1
ATOM 880 C C . LYS A 1 111 ? 23.547 -5.408 -27.698 1.00 76.56 111 LYS A C 1
ATOM 882 O O . LYS A 1 111 ? 23.590 -4.999 -26.538 1.00 76.56 111 LYS A O 1
ATOM 887 N N . MET A 1 112 ? 24.459 -5.060 -28.607 1.00 74.88 112 MET A N 1
ATOM 888 C CA . MET A 1 112 ? 25.538 -4.104 -28.325 1.00 74.88 112 MET A CA 1
ATOM 889 C C . MET A 1 112 ? 24.995 -2.707 -28.012 1.00 74.88 112 MET A C 1
ATOM 891 O O . MET A 1 112 ? 25.409 -2.111 -27.016 1.00 74.88 112 MET A O 1
ATOM 895 N N . VAL A 1 113 ? 24.052 -2.208 -28.816 1.00 73.31 113 VAL A N 1
ATOM 896 C CA . VAL A 1 113 ? 23.400 -0.906 -28.607 1.00 73.31 113 VAL A CA 1
ATOM 897 C C . VAL A 1 113 ? 22.647 -0.891 -27.279 1.00 73.31 113 VAL A C 1
ATOM 899 O O . VAL A 1 113 ? 22.879 -0.001 -26.469 1.00 73.31 113 VAL A O 1
ATOM 902 N N . CYS A 1 114 ? 21.827 -1.905 -26.994 1.00 73.94 114 CYS A N 1
ATOM 903 C CA . CYS A 1 114 ? 21.106 -2.029 -25.729 1.00 73.94 114 CYS A CA 1
ATOM 904 C C . CYS A 1 114 ? 22.055 -2.116 -24.531 1.00 73.94 114 CYS A C 1
ATOM 906 O O . CYS A 1 114 ? 21.773 -1.514 -23.503 1.00 73.94 114 CYS A O 1
ATOM 908 N N . LYS A 1 115 ? 23.186 -2.825 -24.639 1.00 75.44 115 LYS A N 1
ATOM 909 C CA . LYS A 1 115 ? 24.168 -2.904 -23.548 1.00 75.44 115 LYS A CA 1
ATOM 910 C C . LYS A 1 115 ? 24.823 -1.547 -23.281 1.00 75.44 115 LYS A C 1
ATOM 912 O O . LYS A 1 115 ? 24.920 -1.153 -22.125 1.00 75.44 115 LYS A O 1
ATOM 917 N N . LYS A 1 116 ? 25.230 -0.822 -24.329 1.00 72.31 116 LYS A N 1
ATOM 918 C CA . LYS A 1 116 ? 25.761 0.546 -24.192 1.00 72.31 116 LYS A CA 1
ATOM 919 C C . LYS A 1 116 ? 24.710 1.494 -23.612 1.00 72.31 116 LYS A C 1
ATOM 921 O O . LYS A 1 116 ? 24.995 2.206 -22.661 1.00 72.31 116 LYS A O 1
ATOM 926 N N . PHE A 1 117 ? 23.487 1.439 -24.132 1.00 72.44 117 PHE A N 1
ATOM 927 C CA . PHE A 1 117 ? 22.355 2.220 -23.645 1.00 72.44 117 PHE A CA 1
ATOM 928 C C . PHE A 1 117 ? 22.063 1.956 -22.164 1.00 72.44 117 PHE A C 1
ATOM 930 O O . PHE A 1 117 ? 21.953 2.902 -21.399 1.00 72.44 117 PHE A O 1
ATOM 937 N N . LEU A 1 118 ? 21.977 0.691 -21.739 1.00 71.94 118 LEU A N 1
ATOM 938 C CA . LEU A 1 118 ? 21.696 0.325 -20.346 1.00 71.94 118 LEU A CA 1
ATOM 939 C C . LEU A 1 118 ? 22.813 0.747 -19.384 1.00 71.94 118 LEU A C 1
ATOM 941 O O . LEU A 1 118 ? 22.522 1.068 -18.235 1.00 71.94 118 LEU A O 1
ATOM 945 N N . ASN A 1 119 ? 24.064 0.760 -19.846 1.00 70.12 119 ASN A N 1
ATOM 946 C CA . ASN A 1 119 ? 25.178 1.276 -19.058 1.00 70.12 119 ASN A CA 1
ATOM 947 C C . ASN A 1 119 ? 25.098 2.808 -18.930 1.00 70.12 119 ASN A C 1
ATOM 949 O O . ASN A 1 119 ? 25.159 3.324 -17.821 1.00 70.12 119 ASN A O 1
ATOM 953 N N . ASN A 1 120 ? 24.883 3.523 -20.040 1.00 67.88 120 ASN A N 1
ATOM 954 C CA . ASN A 1 120 ? 24.884 4.990 -20.058 1.00 67.88 120 ASN A CA 1
ATOM 955 C C . ASN A 1 120 ? 23.637 5.600 -19.405 1.00 67.88 120 ASN A C 1
ATOM 957 O O . ASN A 1 120 ? 23.734 6.609 -18.715 1.00 67.88 120 ASN A O 1
ATOM 961 N N . ILE A 1 121 ? 22.462 4.986 -19.581 1.00 67.19 121 ILE A N 1
ATOM 962 C CA . ILE A 1 121 ? 21.205 5.508 -19.031 1.00 67.19 121 ILE A CA 1
ATOM 963 C C . ILE A 1 121 ? 21.228 5.545 -17.504 1.00 67.19 121 ILE A C 1
ATOM 965 O O . ILE A 1 121 ? 20.605 6.416 -16.907 1.00 67.19 121 ILE A O 1
ATOM 969 N N . HIS A 1 122 ? 21.951 4.623 -16.866 1.00 62.88 122 HIS A N 1
ATOM 970 C CA . HIS A 1 122 ? 22.114 4.636 -15.422 1.00 62.88 122 HIS A CA 1
ATOM 971 C C . HIS A 1 122 ? 22.870 5.896 -14.986 1.00 62.88 122 HIS A C 1
ATOM 973 O O . HIS A 1 122 ? 22.348 6.677 -14.195 1.00 62.88 122 HIS A O 1
ATOM 979 N N . ASP A 1 123 ? 24.046 6.140 -15.558 1.00 62.38 123 ASP A N 1
ATOM 980 C CA . ASP A 1 123 ? 24.892 7.277 -15.189 1.00 62.38 123 ASP A CA 1
ATOM 981 C C . ASP A 1 123 ? 24.240 8.617 -15.547 1.00 62.38 123 ASP A C 1
ATOM 983 O O . ASP A 1 123 ? 24.255 9.558 -14.754 1.00 62.38 123 ASP A O 1
ATOM 987 N N . GLU A 1 124 ? 23.580 8.693 -16.698 1.00 61.03 124 GLU A N 1
ATOM 988 C CA . GLU A 1 124 ? 22.997 9.933 -17.197 1.00 61.03 124 GLU A CA 1
ATOM 989 C C . GLU A 1 124 ? 21.644 10.269 -16.545 1.00 61.03 124 GLU A C 1
ATOM 991 O O . GLU A 1 124 ? 21.339 11.449 -16.347 1.00 61.03 124 GLU A O 1
ATOM 996 N N . ILE A 1 125 ? 20.863 9.271 -16.101 1.00 58.72 125 ILE A N 1
ATOM 997 C CA . ILE A 1 125 ? 19.724 9.521 -15.204 1.00 58.72 125 ILE A CA 1
ATOM 998 C C . ILE A 1 125 ? 20.217 10.015 -13.837 1.00 58.72 125 ILE A C 1
ATOM 1000 O O . ILE A 1 125 ? 19.638 10.957 -13.290 1.00 58.72 125 ILE A O 1
ATOM 1004 N N . LEU A 1 126 ? 21.285 9.432 -13.282 1.00 57.12 126 LEU A N 1
ATOM 1005 C CA . LEU A 1 126 ? 21.840 9.885 -12.000 1.00 57.12 126 LEU A CA 1
ATOM 1006 C C . LEU A 1 126 ? 22.380 11.322 -12.084 1.00 57.12 126 LEU A C 1
ATOM 1008 O O . LEU A 1 126 ? 22.186 12.087 -11.136 1.00 57.12 126 LEU A O 1
ATOM 1012 N N . GLN A 1 127 ? 22.994 11.693 -13.213 1.00 57.03 127 GLN A N 1
ATOM 1013 C CA . GLN A 1 127 ? 23.527 13.036 -13.467 1.00 57.03 127 GLN A CA 1
ATOM 1014 C C . GLN A 1 127 ? 22.436 14.082 -13.754 1.00 57.03 127 GLN A C 1
ATOM 1016 O O . GLN A 1 127 ? 22.503 15.176 -13.200 1.00 57.03 127 GLN A O 1
ATOM 1021 N N . ASN A 1 128 ? 21.418 13.771 -14.570 1.00 50.66 128 ASN A N 1
ATOM 1022 C CA . ASN A 1 128 ? 20.427 14.768 -15.015 1.00 50.66 128 ASN A CA 1
ATOM 1023 C C . ASN A 1 128 ? 19.148 14.823 -14.169 1.00 50.66 128 ASN A C 1
ATOM 1025 O O . ASN A 1 128 ? 18.560 15.890 -14.021 1.00 50.66 128 ASN A O 1
ATOM 1029 N N . CYS A 1 129 ? 18.683 13.697 -13.619 1.00 51.31 129 CYS A N 1
ATOM 1030 C CA . CYS A 1 129 ? 17.480 13.683 -12.773 1.00 51.31 129 CYS A CA 1
ATOM 1031 C C . CYS A 1 129 ? 17.807 13.911 -11.291 1.00 51.31 129 CYS A C 1
ATOM 1033 O O . CYS A 1 129 ? 16.900 14.099 -10.484 1.00 51.31 129 CYS A O 1
ATOM 1035 N N . GLY A 1 130 ? 19.090 13.868 -10.922 1.00 53.38 130 GLY A N 1
ATOM 1036 C CA . GLY A 1 130 ? 19.540 13.793 -9.540 1.00 53.38 130 GLY A CA 1
ATOM 1037 C C . GLY A 1 130 ? 19.243 12.420 -8.924 1.00 53.38 130 GLY A C 1
ATOM 1038 O O . GLY A 1 130 ? 18.116 11.917 -8.951 1.00 53.38 130 GLY A O 1
ATOM 1039 N N . ILE A 1 131 ? 20.259 11.828 -8.290 1.00 52.66 131 ILE A N 1
ATOM 1040 C CA . ILE A 1 131 ? 20.183 10.563 -7.528 1.00 52.66 131 ILE A CA 1
ATOM 1041 C C . ILE A 1 131 ? 18.952 10.496 -6.603 1.00 52.66 131 ILE A C 1
ATOM 1043 O O . ILE A 1 131 ? 18.358 9.431 -6.424 1.00 52.66 131 ILE A O 1
ATOM 1047 N N . LEU A 1 132 ? 18.548 11.635 -6.030 1.00 51.88 132 LEU A N 1
ATOM 1048 C CA . LEU A 1 132 ? 17.431 11.744 -5.091 1.00 51.88 132 LEU A CA 1
ATOM 1049 C C . LEU A 1 132 ? 16.058 11.502 -5.740 1.00 51.88 132 LEU A C 1
ATOM 1051 O O . LEU A 1 132 ? 15.240 10.799 -5.148 1.00 51.88 132 LEU A O 1
ATOM 1055 N N . ILE A 1 133 ? 15.803 12.035 -6.942 1.00 54.59 133 ILE A N 1
ATOM 1056 C CA . ILE A 1 133 ? 14.501 11.901 -7.622 1.00 54.59 133 ILE A CA 1
ATOM 1057 C C . ILE A 1 133 ? 14.393 10.533 -8.293 1.00 54.59 133 ILE A C 1
ATOM 1059 O O . ILE A 1 133 ? 13.341 9.894 -8.206 1.00 54.59 133 ILE A O 1
ATOM 1063 N N . TYR A 1 134 ? 15.474 10.046 -8.912 1.00 57.78 134 TYR A N 1
ATOM 1064 C CA . TYR A 1 134 ? 15.478 8.729 -9.557 1.00 57.78 134 TYR A CA 1
ATOM 1065 C C . TYR A 1 134 ? 15.185 7.599 -8.568 1.00 57.78 134 TYR A C 1
ATOM 1067 O O . TYR A 1 134 ? 14.392 6.701 -8.850 1.00 57.78 134 TYR A O 1
ATOM 1075 N N . ASN A 1 135 ? 15.773 7.689 -7.377 1.00 66.44 135 ASN A N 1
ATOM 1076 C CA . ASN A 1 135 ? 15.583 6.691 -6.341 1.00 66.44 135 ASN A CA 1
ATOM 1077 C C . ASN A 1 135 ? 14.391 6.971 -5.423 1.00 66.44 135 ASN A C 1
ATOM 1079 O O . ASN A 1 135 ? 14.239 6.276 -4.422 1.00 66.44 135 ASN A O 1
ATOM 1083 N N . SER A 1 136 ? 13.558 7.973 -5.706 1.00 78.06 136 SER A N 1
ATOM 1084 C CA . SER A 1 136 ? 12.384 8.247 -4.878 1.00 78.06 136 SER A CA 1
ATOM 1085 C C . SER A 1 136 ? 11.299 7.184 -5.075 1.00 78.06 136 SER A C 1
ATOM 1087 O O . SER A 1 136 ? 11.103 6.651 -6.172 1.00 78.06 136 SER A O 1
ATOM 1089 N N . VAL A 1 137 ? 10.578 6.859 -4.002 1.00 85.38 137 VAL A N 1
ATOM 1090 C CA . VAL A 1 137 ? 9.385 6.006 -4.090 1.00 85.38 137 VAL A CA 1
ATOM 1091 C C . VAL A 1 137 ? 8.352 6.659 -5.008 1.00 85.38 137 VAL A C 1
ATOM 1093 O O . VAL A 1 137 ? 7.916 7.777 -4.754 1.00 85.38 137 VAL A O 1
ATOM 1096 N N . ARG A 1 138 ? 7.913 5.924 -6.034 1.00 85.56 138 ARG A N 1
ATOM 1097 C CA . ARG A 1 138 ? 6.792 6.319 -6.906 1.00 85.56 138 ARG A CA 1
ATOM 1098 C C . ARG A 1 138 ? 5.538 5.495 -6.683 1.00 85.56 138 ARG A C 1
ATOM 1100 O O . ARG A 1 138 ? 4.457 5.911 -7.070 1.00 85.56 138 ARG A O 1
ATOM 1107 N N . ARG A 1 139 ? 5.653 4.321 -6.070 1.00 89.88 139 ARG A N 1
ATOM 1108 C CA . ARG A 1 139 ? 4.485 3.514 -5.728 1.00 89.88 139 ARG A CA 1
ATOM 1109 C C . ARG A 1 139 ? 4.751 2.714 -4.473 1.00 89.88 139 ARG A C 1
ATOM 1111 O O . ARG A 1 139 ? 5.763 2.015 -4.407 1.00 89.88 139 ARG A O 1
ATOM 1118 N N . PHE A 1 140 ? 3.839 2.755 -3.515 1.00 94.56 140 PHE A N 1
ATOM 1119 C CA . PHE A 1 140 ? 3.901 1.852 -2.376 1.00 94.56 140 PHE A CA 1
ATOM 1120 C C . PHE A 1 140 ? 2.619 1.057 -2.197 1.00 94.56 140 PHE A C 1
ATOM 1122 O O . PHE A 1 140 ? 1.530 1.483 -2.574 1.00 94.56 140 PHE A O 1
ATOM 1129 N N . TYR A 1 141 ? 2.783 -0.138 -1.646 1.00 94.69 141 TYR A N 1
ATOM 1130 C CA . TYR A 1 141 ? 1.703 -1.087 -1.421 1.00 94.69 141 TYR A CA 1
ATOM 1131 C C . TYR A 1 141 ? 1.478 -1.241 0.078 1.00 94.69 141 TYR A C 1
ATOM 1133 O O . TYR A 1 141 ? 2.428 -1.149 0.855 1.00 94.69 141 TYR A O 1
ATOM 1141 N N . THR A 1 142 ? 0.249 -1.510 0.492 1.00 94.00 142 THR A N 1
ATOM 1142 C CA . THR A 1 142 ? -0.068 -1.860 1.881 1.00 94.00 142 THR A CA 1
ATOM 1143 C C . THR A 1 142 ? -1.227 -2.844 1.907 1.00 94.00 142 THR A C 1
ATOM 1145 O O . THR A 1 142 ? -2.167 -2.706 1.131 1.00 94.00 142 THR A O 1
ATOM 1148 N N . LEU A 1 143 ? -1.149 -3.865 2.761 1.00 90.81 143 LEU A N 1
ATOM 1149 C CA . LEU A 1 143 ? -2.265 -4.780 3.006 1.00 90.81 143 LEU A CA 1
ATOM 1150 C C . LEU A 1 143 ? -3.133 -4.170 4.104 1.00 90.81 143 LEU A C 1
ATOM 1152 O O . LEU A 1 143 ? -2.782 -4.247 5.283 1.00 90.81 143 LEU A O 1
ATOM 1156 N N . SER A 1 144 ? -4.238 -3.540 3.720 1.00 89.62 144 SER A N 1
ATOM 1157 C CA . SER A 1 144 ? -5.155 -2.924 4.674 1.00 89.62 144 SER A CA 1
ATOM 1158 C C . SER A 1 144 ? -6.572 -2.813 4.122 1.00 89.62 144 SER A C 1
ATOM 1160 O O . SER A 1 144 ? -6.797 -2.628 2.928 1.00 89.62 144 SER A O 1
ATOM 1162 N N . LEU A 1 145 ? -7.538 -2.939 5.031 1.00 88.75 145 LEU A N 1
ATOM 1163 C CA . LEU A 1 145 ? -8.954 -2.752 4.738 1.00 88.75 145 LEU A CA 1
ATOM 1164 C C . LEU A 1 145 ? -9.336 -1.286 4.937 1.00 88.75 145 LEU A C 1
ATOM 1166 O O . LEU A 1 145 ? -8.853 -0.634 5.866 1.00 88.75 145 LEU A O 1
ATOM 1170 N N . GLU A 1 146 ? -10.220 -0.782 4.083 1.00 90.31 146 GLU A N 1
ATOM 1171 C CA . GLU A 1 146 ? -10.767 0.569 4.187 1.00 90.31 146 GLU A CA 1
ATOM 1172 C C . GLU A 1 146 ? -11.397 0.806 5.570 1.00 90.31 146 GLU A C 1
ATOM 1174 O O . GLU A 1 146 ? -12.149 -0.022 6.079 1.00 90.31 146 GLU A O 1
ATOM 1179 N N . GLY A 1 147 ? -11.052 1.929 6.203 1.00 88.38 147 GLY A N 1
ATOM 1180 C CA . GLY A 1 147 ? -11.476 2.261 7.568 1.00 88.38 147 GLY A CA 1
ATOM 1181 C C . GLY A 1 147 ? -10.563 1.723 8.681 1.00 88.38 147 GLY A C 1
ATOM 1182 O O . GLY A 1 147 ? -10.719 2.093 9.843 1.00 88.38 147 GLY A O 1
ATOM 1183 N N . SER A 1 148 ? -9.592 0.856 8.377 1.00 89.81 148 SER A N 1
ATOM 1184 C CA . SER A 1 148 ? -8.634 0.379 9.389 1.00 89.81 148 SER A CA 1
ATOM 1185 C C . SER A 1 148 ? -7.632 1.468 9.791 1.00 89.81 148 SER A C 1
ATOM 1187 O O . SER A 1 148 ? -7.407 2.430 9.056 1.00 89.81 148 SER A O 1
ATOM 1189 N N . PHE A 1 149 ? -6.966 1.307 10.941 1.00 89.06 149 PHE A N 1
ATOM 1190 C CA . PHE A 1 149 ? -5.848 2.181 11.333 1.00 89.06 149 PHE A CA 1
ATOM 1191 C C . PHE A 1 149 ? -4.774 2.250 10.248 1.00 89.06 149 PHE A C 1
ATOM 1193 O O . PHE A 1 149 ? -4.407 3.336 9.814 1.00 89.06 149 PHE A O 1
ATOM 1200 N N . SER A 1 150 ? -4.354 1.096 9.725 1.00 89.75 150 SER A N 1
ATOM 1201 C CA . SER A 1 150 ? -3.361 1.029 8.654 1.00 89.75 150 SER A CA 1
ATOM 1202 C C . SER A 1 150 ? -3.804 1.724 7.368 1.00 89.75 150 SER A C 1
ATOM 1204 O O . SER A 1 150 ? -2.957 2.276 6.671 1.00 89.75 150 SER A O 1
ATOM 1206 N N . TYR A 1 151 ? -5.101 1.728 7.055 1.00 92.88 151 TYR A N 1
ATOM 1207 C CA . TYR A 1 151 ? -5.630 2.456 5.903 1.00 92.88 151 TYR A CA 1
ATOM 1208 C C . TYR A 1 151 ? -5.466 3.969 6.067 1.00 92.88 151 TYR A C 1
ATOM 1210 O O . TYR A 1 151 ? -4.866 4.615 5.209 1.00 92.88 151 TYR A O 1
ATOM 1218 N N . PHE A 1 152 ? -5.931 4.527 7.186 1.00 92.06 152 PHE A N 1
ATOM 1219 C CA . PHE A 1 152 ? -5.831 5.967 7.431 1.00 92.06 152 PHE A CA 1
ATOM 1220 C C . PHE A 1 152 ? -4.384 6.438 7.604 1.00 92.06 152 PHE A C 1
ATOM 1222 O O . PHE A 1 152 ? -4.018 7.454 7.019 1.00 92.06 152 PHE A O 1
ATOM 1229 N N . THR A 1 153 ? -3.540 5.672 8.304 1.00 91.88 153 THR A N 1
ATOM 1230 C CA . THR A 1 153 ? -2.103 5.969 8.405 1.00 91.88 153 THR A CA 1
ATOM 1231 C C . THR A 1 153 ? -1.448 6.005 7.025 1.00 91.88 153 THR A C 1
ATOM 1233 O O . THR A 1 153 ? -0.687 6.920 6.719 1.00 91.88 153 THR A O 1
ATOM 1236 N N . ALA A 1 154 ? -1.760 5.042 6.154 1.00 94.12 154 ALA A N 1
ATOM 1237 C CA . ALA A 1 154 ? -1.192 5.015 4.813 1.00 94.12 154 ALA A CA 1
ATOM 1238 C C . ALA A 1 154 ? -1.670 6.197 3.950 1.00 94.12 154 ALA A C 1
ATOM 1240 O O . ALA A 1 154 ? -0.873 6.741 3.189 1.00 94.12 154 ALA A O 1
ATOM 1241 N N . GLN A 1 155 ? -2.929 6.628 4.095 1.00 94.06 155 GLN A N 1
ATOM 1242 C CA . GLN A 1 155 ? -3.451 7.834 3.439 1.00 94.06 155 GLN A CA 1
ATOM 1243 C C . GLN A 1 155 ? -2.749 9.110 3.928 1.00 94.06 155 GLN A C 1
ATOM 1245 O O . GLN A 1 155 ? -2.373 9.948 3.113 1.00 94.06 155 GLN A O 1
ATOM 1250 N N . GLU A 1 156 ? -2.527 9.262 5.236 1.00 92.31 156 GLU A N 1
ATOM 1251 C CA . GLU A 1 156 ? -1.808 10.417 5.792 1.00 92.31 156 GLU A CA 1
ATOM 1252 C C . GLU A 1 156 ? -0.364 10.477 5.271 1.00 92.31 156 GLU A C 1
ATOM 1254 O O . GLU A 1 156 ? 0.081 11.503 4.751 1.00 92.31 156 GLU A O 1
ATOM 1259 N N . ILE A 1 157 ? 0.345 9.347 5.340 1.00 93.19 157 ILE A N 1
ATOM 1260 C CA . ILE A 1 157 ? 1.694 9.184 4.789 1.00 93.19 157 ILE A CA 1
ATOM 1261 C C . ILE A 1 157 ? 1.709 9.540 3.300 1.00 93.19 157 ILE A C 1
ATOM 1263 O O . ILE A 1 157 ? 2.575 10.287 2.850 1.00 93.19 157 ILE A O 1
ATOM 1267 N N . PHE A 1 158 ? 0.735 9.043 2.535 1.00 94.00 158 PHE A N 1
ATOM 1268 C CA . PHE A 1 158 ? 0.610 9.322 1.109 1.00 94.00 158 PHE A CA 1
ATOM 1269 C C . PHE A 1 158 ? 0.466 10.820 0.819 1.00 94.00 158 PHE A C 1
ATOM 1271 O O . PHE A 1 158 ? 1.138 11.328 -0.079 1.00 94.00 158 PHE A O 1
ATOM 1278 N N . GLN A 1 159 ? -0.349 11.545 1.591 1.00 91.88 159 GLN A N 1
ATOM 1279 C CA . GLN A 1 159 ? -0.492 12.996 1.435 1.00 91.88 159 GLN A CA 1
ATOM 1280 C C . GLN A 1 159 ? 0.826 13.727 1.705 1.00 91.88 159 GLN A C 1
ATOM 1282 O O . GLN A 1 159 ? 1.266 14.510 0.863 1.00 91.88 159 GLN A O 1
ATOM 1287 N N . LYS A 1 160 ? 1.512 13.397 2.808 1.00 90.81 160 LYS A N 1
ATOM 1288 C CA . LYS A 1 160 ? 2.828 13.971 3.143 1.00 90.81 160 LYS A CA 1
ATOM 1289 C C . LYS A 1 160 ? 3.885 13.674 2.072 1.00 90.81 160 LYS A C 1
ATOM 1291 O O . LYS A 1 160 ? 4.731 14.514 1.778 1.00 90.81 160 LYS A O 1
ATOM 1296 N N . MET A 1 161 ? 3.850 12.486 1.463 1.00 89.38 161 MET A N 1
ATOM 1297 C CA . MET A 1 161 ? 4.751 12.137 0.359 1.00 89.38 161 MET A CA 1
ATOM 1298 C C . MET A 1 161 ? 4.408 12.889 -0.933 1.00 89.38 161 MET A C 1
ATOM 1300 O O . MET A 1 161 ? 5.321 13.296 -1.655 1.00 89.38 161 MET A O 1
ATOM 1304 N N . ARG A 1 162 ? 3.120 13.120 -1.225 1.00 86.69 162 ARG A N 1
ATOM 1305 C CA . ARG A 1 162 ? 2.683 13.862 -2.421 1.00 86.69 162 ARG A CA 1
ATOM 1306 C C . ARG A 1 162 ? 3.181 15.300 -2.461 1.00 86.69 162 ARG A C 1
ATOM 1308 O O . ARG A 1 162 ? 3.476 15.789 -3.548 1.00 86.69 162 ARG A O 1
ATOM 1315 N N . GLU A 1 163 ? 3.365 15.940 -1.308 1.00 85.94 163 GLU A N 1
ATOM 1316 C CA . GLU A 1 163 ? 3.980 17.275 -1.213 1.00 85.94 163 GLU A CA 1
ATOM 1317 C C . GLU A 1 163 ? 5.406 17.324 -1.792 1.00 85.94 163 GLU A C 1
ATOM 1319 O O . GLU A 1 163 ? 5.881 18.384 -2.199 1.00 85.94 163 GLU A O 1
ATOM 1324 N N . LYS A 1 164 ? 6.109 16.184 -1.819 1.00 80.06 164 LYS A N 1
ATOM 1325 C CA . LYS A 1 164 ? 7.480 16.052 -2.339 1.00 80.06 164 LYS A CA 1
ATOM 1326 C C . LYS A 1 164 ? 7.553 15.305 -3.669 1.00 80.06 164 LYS A C 1
ATOM 1328 O O . LYS A 1 164 ? 8.495 15.520 -4.428 1.00 80.06 164 LYS A O 1
ATOM 1333 N N . CYS A 1 165 ? 6.592 14.430 -3.953 1.00 77.00 165 CYS A N 1
ATOM 1334 C CA . CYS A 1 165 ? 6.541 13.612 -5.159 1.00 77.00 165 CYS A CA 1
ATOM 1335 C C . CYS A 1 165 ? 5.106 13.558 -5.702 1.00 77.00 165 CYS A C 1
ATOM 1337 O O . CYS A 1 165 ? 4.311 12.719 -5.288 1.00 77.00 165 CYS A O 1
ATOM 1339 N N . ALA A 1 166 ? 4.771 14.433 -6.654 1.00 72.81 166 ALA A N 1
ATOM 1340 C CA . ALA A 1 166 ? 3.400 14.562 -7.164 1.00 72.81 166 ALA A CA 1
ATOM 1341 C C . ALA A 1 166 ? 2.848 13.274 -7.812 1.00 72.81 166 ALA A C 1
ATOM 1343 O O . ALA A 1 166 ? 1.654 13.003 -7.721 1.00 72.81 166 ALA A O 1
ATOM 1344 N N . ASN A 1 167 ? 3.721 12.462 -8.419 1.00 79.69 167 ASN A N 1
ATOM 1345 C CA . ASN A 1 167 ? 3.353 11.244 -9.153 1.00 79.69 167 ASN A CA 1
ATOM 1346 C C . ASN A 1 167 ? 3.447 9.966 -8.302 1.00 79.69 167 ASN A C 1
ATOM 1348 O O . ASN A 1 167 ? 3.558 8.872 -8.857 1.00 79.69 167 ASN A O 1
ATOM 1352 N N . ILE A 1 168 ? 3.480 10.082 -6.972 1.00 87.81 168 ILE A N 1
ATOM 1353 C CA . ILE A 1 168 ? 3.426 8.900 -6.115 1.00 87.81 168 ILE A CA 1
ATOM 1354 C C . ILE A 1 168 ? 2.028 8.283 -6.139 1.00 87.81 168 ILE A C 1
ATOM 1356 O O . ILE A 1 168 ? 1.013 8.978 -6.159 1.00 87.81 168 ILE A O 1
ATOM 1360 N N . GLU A 1 169 ? 1.987 6.959 -6.083 1.00 90.25 169 GLU A N 1
ATOM 1361 C CA . GLU A 1 169 ? 0.770 6.171 -5.967 1.00 90.25 169 GLU A CA 1
ATOM 1362 C C . GLU A 1 169 ? 0.788 5.295 -4.709 1.00 90.25 169 GLU A C 1
ATOM 1364 O O . GLU A 1 169 ? 1.827 4.768 -4.298 1.00 90.25 169 GLU A O 1
ATOM 1369 N N . ILE A 1 170 ? -0.392 5.083 -4.136 1.00 94.81 170 ILE A N 1
ATOM 1370 C CA . ILE A 1 170 ? -0.636 4.108 -3.076 1.00 94.81 170 ILE A CA 1
ATOM 1371 C C . ILE A 1 170 ? -1.575 3.021 -3.601 1.00 94.81 170 ILE A C 1
ATOM 1373 O O . ILE A 1 170 ? -2.580 3.316 -4.247 1.00 94.81 170 ILE A O 1
ATOM 1377 N N . VAL A 1 171 ? -1.255 1.759 -3.317 1.00 94.44 171 VAL A N 1
ATOM 1378 C CA . VAL A 1 171 ? -2.085 0.604 -3.680 1.00 94.44 171 VAL A CA 1
ATOM 1379 C C . VAL A 1 171 ? -2.464 -0.176 -2.424 1.00 94.44 171 VAL A C 1
ATOM 1381 O O . VAL A 1 171 ? -1.601 -0.705 -1.719 1.00 94.44 171 VAL A O 1
ATOM 1384 N N . PHE A 1 172 ? -3.768 -0.272 -2.175 1.00 94.75 172 PHE A N 1
ATOM 1385 C CA . PHE A 1 172 ? -4.342 -1.048 -1.080 1.00 94.75 172 PHE A CA 1
ATOM 1386 C C . PHE A 1 172 ? -4.620 -2.476 -1.536 1.00 94.75 172 PHE A C 1
ATOM 1388 O O . PHE A 1 172 ? -5.430 -2.703 -2.433 1.00 94.75 172 PHE A O 1
ATOM 1395 N N . LEU A 1 173 ? -3.932 -3.426 -0.916 1.00 92.00 173 LEU A N 1
ATOM 1396 C CA . LEU A 1 173 ? -4.129 -4.852 -1.129 1.00 92.00 173 LEU A CA 1
ATOM 1397 C C . LEU A 1 173 ? -5.216 -5.345 -0.180 1.00 92.00 173 LEU A C 1
ATOM 1399 O O . LEU A 1 173 ? -5.232 -4.952 0.990 1.00 92.00 173 LEU A O 1
ATOM 1403 N N . LYS A 1 174 ? -6.101 -6.213 -0.669 1.00 87.56 174 LYS A N 1
ATOM 1404 C CA . LYS A 1 174 ? -7.219 -6.752 0.127 1.00 87.56 174 LYS A CA 1
ATOM 1405 C C . LYS A 1 174 ? -6.902 -8.114 0.728 1.00 87.56 174 LYS A C 1
ATOM 1407 O O . LYS A 1 174 ? -7.395 -8.450 1.802 1.00 87.56 174 LYS A O 1
ATOM 1412 N N . GLU A 1 175 ? -6.048 -8.882 0.059 1.00 87.44 175 GLU A N 1
ATOM 1413 C CA . GLU A 1 175 ? -5.764 -10.268 0.414 1.00 87.44 175 GLU A CA 1
ATOM 1414 C C . GLU A 1 175 ? -4.265 -10.570 0.486 1.00 87.44 175 GLU A C 1
ATOM 1416 O O . GLU A 1 175 ? -3.427 -9.965 -0.187 1.00 87.44 175 GLU A O 1
ATOM 1421 N N . LYS A 1 176 ? -3.911 -11.599 1.266 1.00 85.00 176 LYS A N 1
ATOM 1422 C CA . LYS A 1 176 ? -2.525 -12.093 1.363 1.00 85.00 176 LYS A CA 1
ATOM 1423 C C . LYS A 1 176 ? -1.995 -12.634 0.027 1.00 85.00 176 LYS A C 1
ATOM 1425 O O . LYS A 1 176 ? -0.793 -12.569 -0.223 1.00 85.00 176 LYS A O 1
ATOM 1430 N N . SER A 1 177 ? -2.876 -13.154 -0.827 1.00 85.38 177 SER A N 1
ATOM 1431 C CA . SER A 1 177 ? -2.544 -13.663 -2.164 1.00 85.38 177 SER A CA 1
ATOM 1432 C C . SER A 1 177 ? -1.957 -12.558 -3.060 1.00 85.38 177 SER A C 1
ATOM 1434 O O . SER A 1 177 ? -0.953 -12.771 -3.744 1.00 85.38 177 SER A O 1
ATOM 1436 N N . GLU A 1 178 ? -2.523 -11.351 -3.002 1.00 86.81 178 GLU A N 1
ATOM 1437 C CA . GLU A 1 178 ? -2.035 -10.164 -3.709 1.00 86.81 178 GLU A CA 1
ATOM 1438 C C . GLU A 1 178 ? -0.671 -9.724 -3.177 1.00 86.81 178 GLU A C 1
ATOM 1440 O O . GLU A 1 178 ? 0.238 -9.445 -3.962 1.00 86.81 178 GLU A O 1
ATOM 1445 N N . LEU A 1 179 ? -0.487 -9.742 -1.852 1.00 85.38 179 LEU A N 1
ATOM 1446 C CA . LEU A 1 179 ? 0.793 -9.411 -1.225 1.00 85.38 179 LEU A CA 1
ATOM 1447 C C . LEU A 1 179 ? 1.928 -10.291 -1.756 1.00 85.38 179 LEU A C 1
ATOM 1449 O O . LEU A 1 179 ? 2.982 -9.769 -2.109 1.00 85.38 179 LEU A O 1
ATOM 1453 N N . ILE A 1 180 ? 1.715 -11.603 -1.881 1.00 81.69 180 ILE A N 1
ATOM 1454 C CA . ILE A 1 180 ? 2.730 -12.524 -2.421 1.00 81.69 180 ILE A CA 1
ATOM 1455 C C . ILE A 1 180 ? 3.128 -12.124 -3.849 1.00 81.69 180 ILE A C 1
ATOM 1457 O O . ILE A 1 180 ? 4.320 -12.057 -4.157 1.00 81.69 180 ILE A O 1
ATOM 1461 N N . LYS A 1 181 ? 2.156 -11.787 -4.707 1.00 80.19 181 LYS A N 1
ATOM 1462 C CA . LYS A 1 181 ? 2.421 -11.316 -6.078 1.00 80.19 181 LYS A CA 1
ATOM 1463 C C . LYS A 1 181 ? 3.239 -10.023 -6.071 1.00 80.19 181 LYS A C 1
ATOM 1465 O O . LYS A 1 181 ? 4.220 -9.910 -6.806 1.00 80.19 181 LYS A O 1
ATOM 1470 N N . ILE A 1 182 ? 2.886 -9.075 -5.202 1.00 84.25 182 ILE A N 1
ATOM 1471 C CA . ILE A 1 182 ? 3.606 -7.805 -5.054 1.00 84.25 182 ILE A CA 1
ATOM 1472 C C . ILE A 1 182 ? 5.038 -8.018 -4.557 1.00 84.25 182 ILE A C 1
ATOM 1474 O O . ILE A 1 182 ? 5.965 -7.406 -5.093 1.00 84.25 182 ILE A O 1
ATOM 1478 N N . LEU A 1 183 ? 5.259 -8.929 -3.606 1.00 81.38 183 LEU A N 1
ATOM 1479 C CA . LEU A 1 183 ? 6.598 -9.264 -3.119 1.00 81.38 183 LEU A CA 1
ATOM 1480 C C . LEU A 1 183 ? 7.524 -9.726 -4.243 1.00 81.38 183 LEU A C 1
ATOM 1482 O O . LEU A 1 183 ? 8.710 -9.409 -4.192 1.00 81.38 183 LEU A O 1
ATOM 1486 N N . LEU A 1 184 ? 7.023 -10.416 -5.271 1.00 76.44 184 LEU A N 1
ATOM 1487 C CA . LEU A 1 184 ? 7.824 -10.849 -6.425 1.00 76.44 184 LEU A CA 1
ATOM 1488 C C . LEU A 1 184 ? 8.263 -9.690 -7.337 1.00 76.44 184 LEU A C 1
ATOM 1490 O O . LEU A 1 184 ? 9.331 -9.772 -7.950 1.00 76.44 184 LEU A O 1
ATOM 1494 N N . ILE A 1 185 ? 7.474 -8.613 -7.403 1.00 75.94 185 ILE A N 1
ATOM 1495 C CA . ILE A 1 185 ? 7.682 -7.488 -8.333 1.00 75.94 185 ILE A CA 1
ATOM 1496 C C . ILE A 1 185 ? 8.161 -6.192 -7.663 1.00 75.94 185 ILE A C 1
ATOM 1498 O O . ILE A 1 185 ? 8.440 -5.213 -8.361 1.00 75.94 185 ILE A O 1
ATOM 1502 N N . LEU A 1 186 ? 8.249 -6.160 -6.331 1.00 78.38 186 LEU A N 1
ATOM 1503 C CA . LEU A 1 186 ? 8.820 -5.051 -5.568 1.00 78.38 186 LEU A CA 1
ATOM 1504 C C . LEU A 1 186 ? 10.289 -4.869 -5.955 1.00 78.38 186 LEU A C 1
ATOM 1506 O O . LEU A 1 186 ? 11.125 -5.694 -5.596 1.00 78.38 186 LEU A O 1
ATOM 1510 N N . ARG A 1 187 ? 10.583 -3.823 -6.732 1.00 76.06 187 ARG A N 1
ATOM 1511 C CA . ARG A 1 187 ? 11.920 -3.431 -7.202 1.00 76.06 187 ARG A CA 1
ATOM 1512 C C . ARG A 1 187 ? 11.960 -1.924 -7.444 1.00 76.06 187 ARG A C 1
ATOM 1514 O O . ARG A 1 187 ? 10.915 -1.319 -7.688 1.00 76.06 187 ARG A O 1
ATOM 1521 N N . TYR A 1 188 ? 13.166 -1.360 -7.462 1.00 79.44 188 TYR A N 1
ATOM 1522 C CA . TYR A 1 188 ? 13.428 0.040 -7.816 1.00 79.44 188 TYR A CA 1
ATOM 1523 C C . TYR A 1 188 ? 12.621 1.021 -6.947 1.00 79.44 188 TYR A C 1
ATOM 1525 O O . TYR A 1 188 ? 12.712 0.976 -5.724 1.00 79.44 188 TYR A O 1
ATOM 1533 N N . ASN A 1 189 ? 11.794 1.861 -7.572 1.00 80.69 189 ASN A N 1
ATOM 1534 C CA . ASN A 1 189 ? 10.968 2.909 -6.970 1.00 80.69 189 ASN A CA 1
ATOM 1535 C C . ASN A 1 189 ? 9.695 2.400 -6.263 1.00 80.69 189 ASN A C 1
ATOM 1537 O O . ASN A 1 189 ? 8.754 3.172 -6.047 1.00 80.69 189 ASN A O 1
ATOM 1541 N N . LYS A 1 190 ? 9.646 1.106 -5.923 1.00 86.81 190 LYS A N 1
ATOM 1542 C CA . LYS A 1 190 ? 8.522 0.468 -5.236 1.00 86.81 190 LYS A CA 1
ATOM 1543 C C . LYS A 1 190 ? 8.912 0.032 -3.828 1.00 86.81 190 LYS A C 1
ATOM 1545 O O . LYS A 1 190 ? 9.979 -0.554 -3.624 1.00 86.81 190 LYS A O 1
ATOM 1550 N N . CYS A 1 191 ? 8.014 0.242 -2.873 1.00 91.75 191 CYS A N 1
ATOM 1551 C CA . CYS A 1 191 ? 8.149 -0.265 -1.506 1.00 91.75 191 CYS A CA 1
ATOM 1552 C C . CYS A 1 191 ? 6.828 -0.816 -0.959 1.00 91.75 191 CYS A C 1
ATOM 1554 O O . CYS A 1 191 ? 5.758 -0.634 -1.539 1.00 91.75 191 CYS A O 1
ATOM 1556 N N . LEU A 1 192 ? 6.919 -1.538 0.151 1.00 92.81 192 LEU A N 1
ATOM 1557 C CA . LEU A 1 192 ? 5.774 -2.019 0.913 1.00 92.81 192 LEU A CA 1
ATOM 1558 C C . LEU A 1 192 ? 5.739 -1.276 2.247 1.00 92.81 192 LEU A C 1
ATOM 1560 O O . LEU A 1 192 ? 6.771 -1.158 2.902 1.00 92.81 192 LEU A O 1
ATOM 1564 N N . LEU A 1 193 ? 4.570 -0.790 2.639 1.00 93.12 193 LEU A N 1
ATOM 1565 C CA . LEU A 1 193 ? 4.300 -0.250 3.963 1.00 93.12 193 LEU A CA 1
ATOM 1566 C C . LEU A 1 193 ? 3.653 -1.352 4.804 1.00 93.12 193 LEU A C 1
ATOM 1568 O O . LEU A 1 193 ? 2.622 -1.904 4.416 1.00 93.12 193 LEU A O 1
ATOM 1572 N N . VAL A 1 194 ? 4.259 -1.687 5.940 1.00 89.12 194 VAL A N 1
ATOM 1573 C CA . VAL A 1 194 ? 3.827 -2.799 6.794 1.00 89.12 194 VAL A CA 1
ATOM 1574 C C . VAL A 1 194 ? 3.571 -2.288 8.211 1.00 89.12 194 VAL A C 1
ATOM 1576 O O . VAL A 1 194 ? 4.482 -1.702 8.799 1.00 89.12 194 VAL A O 1
ATOM 1579 N N . PRO A 1 195 ? 2.374 -2.502 8.788 1.00 86.69 195 PRO A N 1
ATOM 1580 C CA . PRO A 1 195 ? 2.162 -2.273 10.209 1.00 86.69 195 PRO A CA 1
ATOM 1581 C C . PRO A 1 195 ? 2.907 -3.331 11.024 1.00 86.69 195 PRO A C 1
ATOM 1583 O O . PRO A 1 195 ? 2.854 -4.527 10.731 1.00 86.69 195 PRO A O 1
ATOM 1586 N N . THR A 1 196 ? 3.574 -2.896 12.080 1.00 76.69 196 THR A N 1
ATOM 1587 C CA . THR A 1 196 ? 4.273 -3.745 13.041 1.00 76.69 196 THR A CA 1
ATOM 1588 C C . THR A 1 196 ? 3.864 -3.325 14.450 1.00 76.69 196 THR A C 1
ATOM 1590 O O . THR A 1 196 ? 3.549 -2.162 14.708 1.00 76.69 196 THR A O 1
ATOM 1593 N N . GLN A 1 197 ? 3.832 -4.279 15.377 1.00 62.00 197 GLN A N 1
ATOM 1594 C CA . GLN A 1 197 ? 3.732 -3.939 16.795 1.00 62.00 197 GLN A CA 1
ATOM 1595 C C . GLN A 1 197 ? 5.084 -3.403 17.281 1.00 62.00 197 GLN A C 1
ATOM 1597 O O . GLN A 1 197 ? 6.132 -3.813 16.771 1.00 62.00 197 GLN A O 1
ATOM 1602 N N . VAL A 1 198 ? 5.047 -2.516 18.278 1.00 53.38 198 VAL A N 1
ATOM 1603 C CA . VAL A 1 198 ? 6.234 -1.944 18.932 1.00 53.38 198 VAL A CA 1
ATOM 1604 C C . VAL A 1 198 ? 7.240 -3.059 19.259 1.00 53.38 198 VAL A C 1
ATOM 1606 O O . VAL A 1 198 ? 6.864 -4.115 19.771 1.00 53.38 198 VAL A O 1
ATOM 1609 N N . ASN A 1 199 ? 8.516 -2.845 18.923 1.00 48.97 199 ASN A N 1
ATOM 1610 C CA . ASN A 1 199 ? 9.629 -3.786 19.134 1.00 48.97 199 ASN A CA 1
ATOM 1611 C C . ASN A 1 199 ? 9.558 -5.118 18.353 1.00 48.97 199 ASN A C 1
ATOM 1613 O O . ASN A 1 199 ? 10.227 -6.082 18.725 1.00 48.97 199 ASN A O 1
ATOM 1617 N N . ARG A 1 200 ? 8.786 -5.209 17.255 1.00 58.88 200 ARG A N 1
ATOM 1618 C CA . ARG A 1 200 ? 8.728 -6.416 16.394 1.00 58.88 200 ARG A CA 1
ATOM 1619 C C . ARG A 1 200 ? 9.293 -6.246 14.981 1.00 58.88 200 ARG A C 1
ATOM 1621 O O . ARG A 1 200 ? 9.118 -7.138 14.148 1.00 58.88 200 ARG A O 1
ATOM 1628 N N . VAL A 1 201 ? 10.041 -5.174 14.713 1.00 59.72 201 VAL A N 1
ATOM 1629 C CA . VAL A 1 201 ? 10.796 -5.023 13.451 1.00 59.72 201 VAL A CA 1
ATOM 1630 C C . VAL A 1 201 ? 11.755 -6.205 13.236 1.00 59.72 201 VAL A C 1
ATOM 1632 O O . VAL A 1 201 ? 11.928 -6.681 12.114 1.00 59.72 201 VAL A O 1
ATOM 1635 N N . ASP A 1 202 ? 12.303 -6.772 14.310 1.00 56.53 202 ASP A N 1
ATOM 1636 C CA . ASP A 1 202 ? 13.197 -7.930 14.224 1.00 56.53 202 ASP A CA 1
ATOM 1637 C C . ASP A 1 202 ? 12.490 -9.216 13.779 1.00 56.53 202 ASP A C 1
ATOM 1639 O O . ASP A 1 202 ? 13.075 -10.026 13.062 1.00 56.53 202 ASP A O 1
ATOM 1643 N N . ILE A 1 203 ? 11.203 -9.378 14.092 1.00 56.34 203 ILE A N 1
ATOM 1644 C CA . ILE A 1 203 ? 10.408 -10.523 13.616 1.00 56.34 203 ILE A CA 1
ATOM 1645 C C . ILE A 1 203 ? 10.147 -10.410 12.116 1.00 56.34 203 ILE A C 1
ATOM 1647 O O . ILE A 1 203 ? 10.149 -11.415 11.403 1.00 56.34 203 ILE A O 1
ATOM 1651 N N . PHE A 1 204 ? 9.993 -9.184 11.613 1.00 63.97 204 PHE A N 1
ATOM 1652 C CA . PHE A 1 204 ? 9.943 -8.944 10.177 1.00 63.97 204 PHE A CA 1
ATOM 1653 C C . PHE A 1 204 ? 11.256 -9.372 9.496 1.00 63.97 204 PHE A C 1
ATOM 1655 O O . PHE A 1 204 ? 11.216 -10.049 8.469 1.00 63.97 204 PHE A O 1
ATOM 1662 N N . ARG A 1 205 ? 12.416 -9.066 10.100 1.00 63.16 205 ARG A N 1
ATOM 1663 C CA . ARG A 1 205 ? 13.745 -9.477 9.594 1.00 63.16 205 ARG A CA 1
ATOM 1664 C C . ARG A 1 205 ? 13.958 -10.995 9.606 1.00 63.16 205 ARG A C 1
ATOM 1666 O O . ARG A 1 205 ? 14.661 -11.516 8.742 1.00 63.16 205 ARG A O 1
ATOM 1673 N N . GLN A 1 206 ? 13.359 -11.702 10.562 1.00 63.50 206 GLN A N 1
ATOM 1674 C CA . GLN A 1 206 ? 13.489 -13.157 10.708 1.00 63.50 206 GLN A CA 1
ATOM 1675 C C . GLN A 1 206 ? 12.567 -13.952 9.770 1.00 63.50 206 GLN A C 1
ATOM 1677 O O . GLN A 1 206 ? 12.803 -15.135 9.527 1.00 63.50 206 GLN A O 1
ATOM 1682 N N . ASN A 1 207 ? 11.535 -13.327 9.199 1.00 71.75 207 ASN A N 1
ATOM 1683 C CA . ASN A 1 207 ? 10.624 -14.004 8.284 1.00 71.75 207 ASN A CA 1
ATOM 1684 C C . ASN A 1 207 ? 11.294 -14.272 6.921 1.00 71.75 207 ASN A C 1
ATOM 1686 O O . ASN A 1 207 ? 11.709 -13.348 6.217 1.00 71.75 207 ASN A O 1
ATOM 1690 N N . HIS A 1 208 ? 11.345 -15.541 6.504 1.00 74.88 208 HIS A N 1
ATOM 1691 C CA . HIS A 1 208 ? 11.971 -15.963 5.245 1.00 74.88 208 HIS A CA 1
ATOM 1692 C C . HIS A 1 208 ? 11.422 -15.249 4.000 1.00 74.88 208 HIS A C 1
ATOM 1694 O O . HIS A 1 208 ? 12.192 -14.971 3.080 1.00 74.88 208 HIS A O 1
ATOM 1700 N N . LEU A 1 209 ? 10.130 -14.898 3.976 1.00 70.12 209 LEU A N 1
ATOM 1701 C CA . LEU A 1 209 ? 9.520 -14.154 2.865 1.00 70.12 209 LEU A CA 1
ATOM 1702 C C . LEU A 1 209 ? 10.079 -12.732 2.746 1.00 70.12 209 LEU A C 1
ATOM 1704 O O . LEU A 1 209 ? 10.132 -12.171 1.649 1.00 70.12 209 LEU A O 1
ATOM 1708 N N . PHE A 1 210 ? 10.518 -12.160 3.867 1.00 77.06 210 PHE A N 1
ATOM 1709 C CA . PHE A 1 210 ? 10.942 -10.771 3.969 1.00 77.06 210 PHE A CA 1
ATOM 1710 C C . PHE A 1 210 ? 12.459 -10.582 4.091 1.00 77.06 210 PHE A C 1
ATOM 1712 O O . PHE A 1 210 ? 12.934 -9.459 3.960 1.00 77.06 210 PHE A O 1
ATOM 1719 N N . LYS A 1 211 ? 13.236 -11.665 4.223 1.00 80.12 211 LYS A N 1
ATOM 1720 C CA . LYS A 1 211 ? 14.703 -11.647 4.399 1.00 80.12 211 LYS A CA 1
ATOM 1721 C C . LYS A 1 211 ? 15.466 -10.820 3.351 1.00 80.12 211 LYS A C 1
ATOM 1723 O O . LYS A 1 211 ? 16.528 -10.279 3.639 1.00 80.12 211 LYS A O 1
ATOM 1728 N N . ARG A 1 212 ? 14.938 -10.717 2.126 1.00 82.19 212 ARG A N 1
ATOM 1729 C CA . ARG A 1 212 ? 15.542 -9.932 1.031 1.00 82.19 212 ARG A CA 1
ATOM 1730 C C . ARG A 1 212 ? 15.181 -8.441 1.035 1.00 82.19 212 ARG A C 1
ATOM 1732 O O . ARG A 1 212 ? 15.645 -7.709 0.165 1.00 82.19 212 ARG A O 1
ATOM 1739 N N . PHE A 1 213 ? 14.310 -8.005 1.939 1.00 86.12 213 PHE A N 1
ATOM 1740 C CA . PHE A 1 213 ? 13.859 -6.623 2.042 1.00 86.12 213 PHE A CA 1
ATOM 1741 C C . PHE A 1 213 ? 14.509 -5.960 3.252 1.00 86.12 213 PHE A C 1
ATOM 1743 O O . PHE A 1 213 ? 14.622 -6.549 4.324 1.00 86.12 213 PHE A O 1
ATOM 1750 N N . LYS A 1 214 ? 14.923 -4.710 3.076 1.00 86.19 214 LYS A N 1
ATOM 1751 C CA . LYS A 1 214 ? 15.475 -3.871 4.136 1.00 86.19 214 LYS A CA 1
ATOM 1752 C C . LYS A 1 214 ? 14.434 -2.841 4.547 1.00 86.19 214 LYS A C 1
ATOM 1754 O O . LYS A 1 214 ? 13.733 -2.302 3.687 1.00 86.19 214 LYS A O 1
ATOM 1759 N N . VAL A 1 215 ? 14.369 -2.556 5.844 1.00 87.56 215 VAL A N 1
ATOM 1760 C CA . VAL A 1 215 ? 13.619 -1.412 6.370 1.00 87.56 215 VAL A CA 1
ATOM 1761 C C . VAL A 1 215 ? 14.300 -0.131 5.894 1.00 87.56 215 VAL A C 1
ATOM 1763 O O . VAL A 1 215 ? 15.524 -0.021 5.944 1.00 87.56 215 VAL A O 1
ATOM 1766 N N . LYS A 1 216 ? 13.504 0.794 5.365 1.00 88.50 216 LYS A N 1
ATOM 1767 C CA . LYS A 1 216 ? 13.941 2.074 4.793 1.00 88.50 216 LYS A CA 1
ATOM 1768 C C . LYS A 1 216 ? 13.542 3.262 5.646 1.00 88.50 216 LYS A C 1
ATOM 1770 O O . LYS A 1 216 ? 14.264 4.249 5.676 1.00 88.50 216 LYS A O 1
ATOM 1775 N N . LEU A 1 217 ? 12.396 3.160 6.306 1.00 88.38 217 LEU A N 1
ATOM 1776 C CA . LEU A 1 217 ? 11.870 4.183 7.189 1.00 88.38 217 LEU A CA 1
ATOM 1777 C C . LEU A 1 217 ? 10.914 3.537 8.187 1.00 88.38 217 LEU A C 1
ATOM 1779 O O . LEU A 1 217 ? 10.183 2.616 7.815 1.00 88.38 217 LEU A O 1
ATOM 1783 N N . GLU A 1 218 ? 10.905 4.047 9.412 1.00 89.31 218 GLU A N 1
ATOM 1784 C CA . GLU A 1 218 ? 9.953 3.686 10.460 1.00 89.31 218 GLU A CA 1
ATOM 1785 C C . GLU A 1 218 ? 9.146 4.930 10.842 1.00 89.31 218 GLU A C 1
ATOM 1787 O O . GLU A 1 218 ? 9.695 6.028 10.937 1.00 89.31 218 GLU A O 1
ATOM 1792 N N . ILE A 1 219 ? 7.835 4.772 11.006 1.00 88.12 219 ILE A N 1
ATOM 1793 C CA . ILE A 1 219 ? 6.901 5.847 11.345 1.00 88.12 219 ILE A CA 1
ATOM 1794 C C . ILE A 1 219 ? 5.990 5.338 12.453 1.00 88.12 219 ILE A C 1
ATOM 1796 O O . ILE A 1 219 ? 5.341 4.308 12.296 1.00 88.12 219 ILE A O 1
ATOM 1800 N N . GLU A 1 220 ? 5.901 6.060 13.563 1.00 88.50 220 GLU A N 1
ATOM 1801 C CA . GLU A 1 220 ? 4.943 5.750 14.621 1.00 88.50 220 GLU A CA 1
ATOM 1802 C C . GLU A 1 220 ? 3.674 6.578 14.457 1.00 88.50 220 GLU A C 1
ATOM 1804 O O . GLU A 1 220 ? 3.742 7.797 14.300 1.00 88.50 220 GLU A O 1
ATOM 1809 N N . THR A 1 221 ? 2.512 5.936 14.562 1.00 86.38 221 THR A N 1
ATOM 1810 C CA . THR A 1 221 ? 1.224 6.639 14.587 1.00 86.38 221 THR A CA 1
ATOM 1811 C C . THR A 1 221 ? 0.395 6.234 15.802 1.00 86.38 221 THR A C 1
ATOM 1813 O O . THR A 1 221 ? 0.328 5.037 16.107 1.00 86.38 221 THR A O 1
ATOM 1816 N N . PRO A 1 222 ? -0.260 7.188 16.486 1.00 85.19 222 PRO A N 1
ATOM 1817 C CA . PRO A 1 222 ? -1.117 6.885 17.625 1.00 85.19 222 PRO A CA 1
ATOM 1818 C C . PRO A 1 222 ? -2.365 6.103 17.195 1.00 85.19 222 PRO A C 1
ATOM 1820 O O . PRO A 1 222 ? -2.949 6.360 16.142 1.00 85.19 222 PRO A O 1
ATOM 1823 N N . VAL A 1 223 ? -2.799 5.173 18.040 1.00 85.44 223 VAL A N 1
ATOM 1824 C CA . VAL A 1 223 ? -4.054 4.429 17.889 1.00 85.44 223 VAL A CA 1
ATOM 1825 C C . VAL A 1 223 ? -5.122 5.133 18.718 1.00 85.44 223 VAL A C 1
ATOM 1827 O O . VAL A 1 223 ? -5.037 5.176 19.944 1.00 85.44 223 VAL A O 1
ATOM 1830 N N . ARG A 1 224 ? -6.128 5.699 18.045 1.00 86.81 224 ARG A N 1
ATOM 1831 C CA . ARG A 1 224 ? -7.240 6.412 18.687 1.00 86.81 224 ARG A CA 1
ATOM 1832 C C . ARG A 1 224 ? -8.570 5.752 18.355 1.00 86.81 224 ARG A C 1
ATOM 1834 O O . ARG A 1 224 ? -9.030 5.830 17.212 1.00 86.81 224 ARG A O 1
ATOM 1841 N N . TYR A 1 225 ? -9.184 5.120 19.351 1.00 88.81 225 TYR A N 1
ATOM 1842 C CA . TYR A 1 225 ? -10.575 4.692 19.240 1.00 88.81 225 TYR A CA 1
ATOM 1843 C C . TYR A 1 225 ? -11.521 5.836 19.592 1.00 88.81 225 TYR A C 1
ATOM 1845 O O . TYR A 1 225 ? -11.194 6.729 20.375 1.00 88.81 225 TYR A O 1
ATOM 1853 N N . ALA A 1 226 ? -12.710 5.774 19.013 1.00 89.81 226 ALA A N 1
ATOM 1854 C CA . ALA A 1 226 ? -13.848 6.594 19.378 1.00 89.81 226 ALA A CA 1
ATOM 1855 C C . ALA A 1 226 ? -15.098 5.719 19.481 1.00 89.81 226 ALA A C 1
ATOM 1857 O O . ALA A 1 226 ? -15.211 4.697 18.789 1.00 89.81 226 ALA A O 1
ATOM 1858 N N . LEU A 1 227 ? -16.043 6.151 20.316 1.00 90.31 227 LEU A N 1
ATOM 1859 C CA . LEU A 1 227 ? -17.407 5.642 20.277 1.00 90.31 227 LEU A CA 1
ATOM 1860 C C . LEU A 1 227 ? -18.137 6.301 19.107 1.00 90.31 227 LEU A C 1
ATOM 1862 O O . LEU A 1 227 ? -18.407 7.505 19.130 1.00 90.31 227 LEU A O 1
ATOM 1866 N N . LEU A 1 228 ? -18.445 5.497 18.093 1.00 86.25 228 LEU A N 1
ATOM 1867 C CA . LEU A 1 228 ? -19.158 5.925 16.897 1.00 86.25 228 LEU A CA 1
ATOM 1868 C C . LEU A 1 228 ? -20.602 5.435 16.948 1.00 86.25 228 LEU A C 1
ATOM 1870 O O . LEU A 1 228 ? -20.855 4.244 17.165 1.00 86.25 228 LEU A O 1
ATOM 1874 N N . LEU A 1 229 ? -21.531 6.360 16.716 1.00 84.12 229 LEU A N 1
ATOM 1875 C CA . LEU A 1 229 ? -22.960 6.089 16.640 1.00 84.12 229 LEU A CA 1
ATOM 1876 C C . LEU A 1 229 ? -23.602 7.012 15.599 1.00 84.12 229 LEU A C 1
ATOM 1878 O O . LEU A 1 229 ? -23.192 8.158 15.416 1.00 84.12 229 LEU A O 1
ATOM 1882 N N . VAL A 1 230 ? -24.622 6.519 14.893 1.00 78.19 230 VAL A N 1
ATOM 1883 C CA . VAL A 1 230 ? -25.409 7.367 13.978 1.00 78.19 230 VAL A CA 1
ATOM 1884 C C . VAL A 1 230 ? -26.250 8.374 14.770 1.00 78.19 230 VAL A C 1
ATOM 1886 O O . VAL A 1 230 ? -26.430 9.509 14.347 1.00 78.19 230 VAL A O 1
ATOM 1889 N N . GLN A 1 231 ? -26.754 7.976 15.936 1.00 74.88 231 GLN A N 1
ATOM 1890 C CA . GLN A 1 231 ? -27.514 8.842 16.835 1.00 74.88 231 GLN A CA 1
ATOM 1891 C C . GLN A 1 231 ? -26.585 9.681 17.729 1.00 74.88 231 GLN A C 1
ATOM 1893 O O . GLN A 1 231 ? -25.469 9.276 18.037 1.00 74.88 231 GLN A O 1
ATOM 1898 N N . ASN A 1 232 ? -27.075 10.837 18.183 1.00 73.56 232 ASN A N 1
ATOM 1899 C CA . ASN A 1 232 ? -26.332 11.783 19.028 1.00 73.56 232 ASN A CA 1
ATOM 1900 C C . ASN A 1 232 ? -26.480 11.532 20.538 1.00 73.56 232 ASN A C 1
ATOM 1902 O O . ASN A 1 232 ? -26.187 12.413 21.342 1.00 73.56 232 ASN A O 1
ATOM 1906 N N . ASN A 1 233 ? -26.973 10.361 20.944 1.00 75.38 233 ASN A N 1
ATOM 1907 C CA . ASN A 1 233 ? -27.212 10.057 22.350 1.00 75.38 233 ASN A CA 1
ATOM 1908 C C . ASN A 1 233 ? -26.686 8.667 22.702 1.00 75.38 233 ASN A C 1
ATOM 1910 O O . ASN A 1 233 ? -26.890 7.707 21.968 1.00 75.38 233 ASN A O 1
ATOM 1914 N N . ILE A 1 234 ? -26.037 8.580 23.859 1.00 73.19 234 ILE A N 1
ATOM 1915 C CA . ILE A 1 234 ? -25.522 7.342 24.441 1.00 73.19 234 ILE A CA 1
ATOM 1916 C C . ILE A 1 234 ? -26.617 6.523 25.157 1.00 73.19 234 ILE A C 1
ATOM 1918 O O . ILE A 1 234 ? -26.422 5.352 25.479 1.00 73.19 234 ILE A O 1
ATOM 1922 N N . SER A 1 235 ? -27.774 7.136 25.426 1.00 74.31 235 SER A N 1
ATOM 1923 C CA . SER A 1 235 ? -28.904 6.505 26.115 1.00 74.31 235 SER A CA 1
ATOM 1924 C C . SER A 1 235 ? -29.534 5.423 25.238 1.00 74.31 235 SER A C 1
ATOM 1926 O O . SER A 1 235 ? -29.967 5.711 24.127 1.00 74.31 235 SER A O 1
ATOM 1928 N N . GLY A 1 236 ? -29.621 4.195 25.754 1.00 74.88 236 GLY A N 1
ATOM 1929 C CA . GLY A 1 236 ? -30.227 3.066 25.038 1.00 74.88 236 GLY A CA 1
ATOM 1930 C C . GLY A 1 23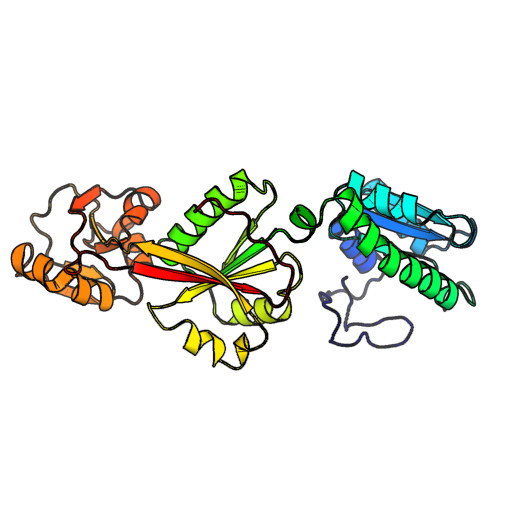6 ? -29.247 2.203 24.238 1.00 74.88 236 GLY A C 1
ATOM 1931 O O . GLY A 1 236 ? -29.686 1.330 23.498 1.00 74.88 236 GLY A O 1
ATOM 1932 N N . ILE A 1 237 ? -27.930 2.397 24.388 1.00 85.50 237 ILE A N 1
ATOM 1933 C CA . ILE A 1 237 ? -26.952 1.456 23.825 1.00 85.50 237 ILE A CA 1
ATOM 1934 C C . ILE A 1 237 ? -27.008 0.136 24.609 1.00 85.50 237 ILE A C 1
ATOM 1936 O O . ILE A 1 237 ? -26.472 0.027 25.714 1.00 85.50 237 ILE A O 1
ATOM 1940 N N . GLU A 1 238 ? -27.639 -0.876 24.020 1.00 87.25 238 GLU A N 1
ATOM 1941 C CA . GLU A 1 238 ? -27.707 -2.238 24.571 1.00 87.25 238 GLU A CA 1
ATOM 1942 C C . GLU A 1 238 ? -26.534 -3.109 24.115 1.00 87.25 238 GLU A C 1
ATOM 1944 O O . GLU A 1 238 ? -26.052 -3.966 24.858 1.00 87.25 238 GLU A O 1
ATOM 1949 N N . GLU A 1 239 ? -26.034 -2.857 22.906 1.00 91.88 239 GLU A N 1
ATOM 1950 C CA . GLU A 1 239 ? -24.969 -3.621 22.273 1.00 91.88 239 GLU A CA 1
ATOM 1951 C C . GLU A 1 239 ? -23.857 -2.705 21.782 1.00 91.88 239 GLU A C 1
ATOM 1953 O O . GLU A 1 239 ? -24.105 -1.684 21.142 1.00 91.88 239 GLU A O 1
ATOM 1958 N N . LEU A 1 240 ? -22.618 -3.111 22.040 1.00 92.38 240 LEU A N 1
ATOM 1959 C CA . LEU A 1 240 ? -21.423 -2.439 21.559 1.00 92.38 240 LEU A CA 1
ATOM 1960 C C . LEU A 1 240 ? -20.590 -3.429 20.758 1.00 92.38 240 LEU A C 1
ATOM 1962 O O . LEU A 1 240 ? -20.208 -4.482 21.272 1.00 92.38 240 LEU A O 1
ATOM 1966 N N . TYR A 1 241 ? -20.274 -3.069 19.519 1.00 93.81 241 TYR A N 1
ATOM 1967 C CA . TYR A 1 241 ? -19.563 -3.937 18.591 1.00 93.81 241 TYR A CA 1
ATOM 1968 C C . TYR A 1 241 ? -18.134 -3.450 18.345 1.00 93.81 241 TYR A C 1
ATOM 1970 O O . TYR A 1 241 ? -17.898 -2.269 18.075 1.00 93.81 241 TYR A O 1
ATOM 1978 N N . SER A 1 242 ? -17.162 -4.358 18.415 1.00 93.94 242 SER A N 1
ATOM 1979 C CA . SER A 1 242 ? -15.768 -4.070 18.063 1.00 93.94 242 SER A CA 1
ATOM 1980 C C . SER A 1 242 ? -14.917 -5.339 18.006 1.00 93.94 242 SER A C 1
ATOM 1982 O O . SER A 1 242 ? -15.380 -6.435 18.313 1.00 93.94 242 SER A O 1
ATOM 1984 N N . HIS A 1 243 ? -13.654 -5.196 17.614 1.00 91.50 243 HIS A N 1
ATOM 1985 C CA . HIS A 1 243 ? -12.672 -6.270 17.718 1.00 91.50 243 HIS A CA 1
ATOM 1986 C C . HIS A 1 243 ? -12.249 -6.477 19.180 1.00 91.50 243 HIS A C 1
ATOM 1988 O O . HIS A 1 243 ? -12.175 -5.520 19.954 1.00 91.50 243 HIS A O 1
ATOM 1994 N N . LYS A 1 244 ? -11.883 -7.714 19.542 1.00 91.00 244 LYS A N 1
ATOM 1995 C CA . LYS A 1 244 ? -11.406 -8.082 20.889 1.00 91.00 244 LYS A CA 1
ATOM 1996 C C . LYS A 1 244 ? -10.367 -7.109 21.458 1.00 91.00 244 LYS A C 1
ATOM 1998 O O . LYS A 1 244 ? -10.523 -6.659 22.586 1.00 91.00 244 LYS A O 1
ATOM 2003 N N . SER A 1 245 ? -9.361 -6.746 20.661 1.00 87.12 245 SER A N 1
ATOM 2004 C CA . SER A 1 245 ? -8.295 -5.826 21.088 1.00 87.12 245 SER A CA 1
ATOM 2005 C C . SER A 1 245 ? -8.827 -4.455 21.506 1.00 87.12 245 SER A C 1
ATOM 2007 O O . SER A 1 245 ? -8.383 -3.919 22.510 1.00 87.12 245 SER A O 1
ATOM 2009 N N . ALA A 1 246 ? -9.827 -3.910 20.808 1.00 89.50 246 ALA A N 1
ATOM 2010 C CA . ALA A 1 246 ? -10.407 -2.617 21.168 1.00 89.50 246 ALA A CA 1
ATOM 2011 C C . ALA A 1 246 ? -11.167 -2.683 22.504 1.00 89.50 246 ALA A C 1
ATOM 2013 O O . ALA A 1 246 ? -11.099 -1.752 23.302 1.00 89.50 246 ALA A O 1
ATOM 2014 N N . PHE A 1 247 ? -11.859 -3.795 22.784 1.00 92.56 247 PHE A N 1
ATOM 2015 C CA . PHE A 1 247 ? -12.519 -3.996 24.079 1.00 92.56 247 PHE A CA 1
ATOM 2016 C C . PHE A 1 247 ? -11.541 -4.164 25.238 1.00 92.56 247 PHE A C 1
ATOM 2018 O O . PHE A 1 247 ? -11.865 -3.776 26.360 1.00 92.56 247 PHE A O 1
ATOM 2025 N N . GLU A 1 248 ? -10.389 -4.779 24.986 1.00 90.44 248 GLU A N 1
ATOM 2026 C CA . GLU A 1 248 ? -9.322 -4.926 25.976 1.00 90.44 248 GLU A CA 1
ATOM 2027 C C . GLU A 1 248 ? -8.632 -3.586 26.243 1.00 90.44 248 GLU A C 1
ATOM 2029 O O . GLU A 1 248 ? -8.396 -3.250 27.399 1.00 90.44 248 GLU A O 1
ATOM 2034 N N . GLU A 1 249 ? -8.377 -2.802 25.194 1.00 89.00 249 GLU A N 1
ATOM 2035 C CA . GLU A 1 249 ? -7.703 -1.502 25.277 1.00 89.00 249 GLU A CA 1
ATOM 2036 C C . GLU A 1 249 ? -8.590 -0.376 25.828 1.00 89.00 249 GLU A C 1
ATOM 2038 O O . GLU A 1 249 ? -8.050 0.631 26.269 1.00 89.00 249 GLU A O 1
ATOM 2043 N N . CYS A 1 250 ? -9.920 -0.524 25.822 1.00 91.06 250 CYS A N 1
ATOM 2044 C CA . CYS A 1 250 ? -10.880 0.475 26.325 1.00 91.06 250 CYS A CA 1
ATOM 2045 C C . CYS A 1 250 ? -11.704 -0.057 27.516 1.00 91.06 250 CYS A C 1
ATOM 2047 O O . CYS A 1 250 ? -12.861 0.327 27.720 1.00 91.06 250 CYS A O 1
ATOM 2049 N N . LYS A 1 251 ? -11.172 -1.031 28.261 1.00 92.62 251 LYS A N 1
ATOM 2050 C CA . LYS A 1 251 ? -11.922 -1.793 29.265 1.00 92.62 251 LYS A CA 1
ATOM 2051 C C . LYS A 1 251 ? -12.423 -0.906 30.401 1.00 92.62 251 LYS A C 1
ATOM 2053 O O . LYS A 1 251 ? -13.586 -1.055 30.791 1.00 92.62 251 LYS A O 1
ATOM 2058 N N . ASN A 1 252 ? -11.584 -0.019 30.937 1.00 92.12 252 ASN A N 1
ATOM 2059 C CA . ASN A 1 252 ? -11.965 0.814 32.081 1.00 92.12 252 ASN A CA 1
ATOM 2060 C C . ASN A 1 252 ? -13.050 1.808 31.679 1.00 92.12 252 ASN A C 1
ATOM 2062 O O . ASN A 1 252 ? -14.052 1.929 32.387 1.00 92.12 252 ASN A O 1
ATOM 2066 N N . TRP A 1 253 ? -12.906 2.430 30.506 1.00 92.06 253 TRP A N 1
ATOM 2067 C CA . TRP A 1 253 ? -13.932 3.318 29.967 1.00 92.06 253 TRP A CA 1
ATOM 2068 C C . TRP A 1 253 ? -15.285 2.602 29.836 1.00 92.06 253 TRP A C 1
ATOM 2070 O O . TRP A 1 253 ? -16.298 3.116 30.315 1.00 92.06 253 TRP A O 1
ATOM 2080 N N . ILE A 1 254 ? -15.317 1.378 29.283 1.00 91.81 254 ILE A N 1
ATOM 2081 C CA . ILE A 1 254 ? -16.573 0.614 29.145 1.00 91.81 254 ILE A CA 1
ATOM 2082 C C . ILE A 1 254 ? -17.187 0.324 30.516 1.00 91.81 254 ILE A C 1
ATOM 2084 O O . ILE A 1 254 ? -18.385 0.520 30.699 1.00 91.81 254 ILE A O 1
ATOM 2088 N N . CYS A 1 255 ? -16.384 -0.124 31.484 1.00 92.00 255 CYS A N 1
ATOM 2089 C CA . CYS A 1 255 ? -16.867 -0.416 32.834 1.00 92.00 255 CYS A CA 1
ATOM 2090 C C . CYS A 1 255 ? -17.455 0.823 33.526 1.00 92.00 255 CYS A C 1
ATOM 2092 O O . CYS A 1 255 ? -18.418 0.694 34.276 1.00 92.00 255 CYS A O 1
ATOM 2094 N N . MET A 1 256 ? -16.895 2.008 33.275 1.00 91.25 256 MET A N 1
ATOM 2095 C CA . MET A 1 256 ? -17.359 3.258 33.880 1.00 91.25 256 MET A CA 1
ATOM 2096 C C . MET A 1 256 ? -18.601 3.833 33.191 1.00 91.25 256 MET A C 1
ATOM 2098 O O . MET A 1 256 ? -19.511 4.304 33.869 1.00 91.25 256 MET A O 1
ATOM 2102 N N . LYS A 1 257 ? -18.638 3.827 31.854 1.00 90.19 257 LYS A N 1
ATOM 2103 C CA . LYS A 1 257 ? -19.648 4.549 31.061 1.00 90.19 257 LYS A CA 1
ATOM 2104 C C . LYS A 1 257 ? -20.792 3.667 30.576 1.00 90.19 257 LYS A C 1
ATOM 2106 O O . LYS A 1 257 ? -21.923 4.132 30.490 1.00 90.19 257 LYS A O 1
ATOM 2111 N N . LEU A 1 258 ? -20.511 2.401 30.273 1.00 90.44 258 LEU A N 1
ATOM 2112 C CA . LEU A 1 258 ? -21.458 1.442 29.702 1.00 90.44 258 LEU A CA 1
ATOM 2113 C C . LEU A 1 258 ? -21.413 0.087 30.447 1.00 90.44 258 LEU A C 1
ATOM 2115 O O . LEU A 1 258 ? -21.234 -0.958 29.821 1.00 90.44 258 LEU A O 1
ATOM 2119 N N . PRO A 1 259 ? -21.597 0.047 31.782 1.00 89.62 259 PRO A N 1
ATOM 2120 C CA . PRO A 1 259 ? -21.388 -1.169 32.581 1.00 89.62 259 PRO A CA 1
ATOM 2121 C C . PRO A 1 259 ? -22.319 -2.336 32.218 1.00 89.62 259 PRO A C 1
ATOM 2123 O O . PRO A 1 259 ? -21.987 -3.490 32.478 1.00 89.62 259 PRO A O 1
ATOM 2126 N N . LYS A 1 260 ? -23.491 -2.047 31.638 1.00 91.12 260 LYS A N 1
ATOM 2127 C CA . LYS A 1 260 ? -24.518 -3.041 31.286 1.00 91.12 260 LYS A CA 1
ATOM 2128 C C . LYS A 1 260 ? -24.515 -3.433 29.804 1.00 91.12 260 LYS A C 1
ATOM 2130 O O . LYS A 1 260 ? -25.355 -4.231 29.401 1.00 91.12 260 LYS A O 1
ATOM 2135 N N . VAL A 1 261 ? -23.614 -2.872 28.994 1.00 92.56 261 VAL A N 1
ATOM 2136 C CA . VAL A 1 261 ? -23.631 -3.095 27.544 1.00 92.56 261 VAL A CA 1
ATOM 2137 C C . VAL A 1 261 ? -23.171 -4.504 27.183 1.00 92.56 261 VAL A C 1
ATOM 2139 O O . VAL A 1 261 ? -22.184 -5.020 27.720 1.00 92.56 261 VAL A O 1
ATOM 2142 N N . ARG A 1 262 ? -23.855 -5.126 26.224 1.00 93.50 262 ARG A N 1
ATOM 2143 C CA . ARG A 1 262 ? -23.449 -6.404 25.645 1.00 93.50 262 ARG A CA 1
ATOM 2144 C C . ARG A 1 262 ? -22.329 -6.180 24.629 1.00 93.50 262 ARG A C 1
ATOM 2146 O O . ARG A 1 262 ? -22.521 -5.509 23.621 1.00 93.50 262 ARG A O 1
ATOM 2153 N N . LYS A 1 263 ? -21.151 -6.756 24.882 1.00 94.56 263 LYS A N 1
ATOM 2154 C CA . LYS A 1 263 ? -19.985 -6.661 23.985 1.00 94.56 263 LYS A CA 1
ATOM 2155 C C . LYS A 1 263 ? -20.075 -7.724 22.891 1.00 94.56 263 LYS A C 1
ATOM 2157 O O . LYS A 1 263 ? -20.056 -8.914 23.205 1.00 94.56 263 LYS A O 1
ATOM 2162 N N . ILE A 1 264 ? -20.126 -7.310 21.628 1.00 94.50 264 ILE A N 1
ATOM 2163 C CA . ILE A 1 264 ? -20.163 -8.207 20.467 1.00 94.50 264 ILE A CA 1
ATOM 2164 C C . ILE A 1 264 ? -18.826 -8.141 19.728 1.00 94.50 264 ILE A C 1
ATOM 2166 O O . ILE A 1 264 ? -18.436 -7.097 19.202 1.00 94.50 264 ILE A O 1
ATOM 2170 N N . ASN A 1 265 ? -18.102 -9.261 19.714 1.00 92.69 265 ASN A N 1
ATOM 2171 C CA . ASN A 1 265 ? -16.797 -9.357 19.066 1.00 92.69 265 ASN A CA 1
ATOM 2172 C C . ASN A 1 265 ? -16.948 -9.572 17.556 1.00 92.69 265 ASN A C 1
ATOM 2174 O O . ASN A 1 265 ? -17.673 -10.469 17.129 1.00 92.69 265 ASN A O 1
ATOM 2178 N N . VAL A 1 266 ? -16.231 -8.778 16.766 1.00 90.88 266 VAL A N 1
ATOM 2179 C CA . VAL A 1 266 ? -16.197 -8.864 15.301 1.00 90.88 266 VAL A CA 1
ATOM 2180 C C . VAL A 1 266 ? -14.773 -9.060 14.783 1.00 90.88 266 VAL A C 1
ATOM 2182 O O . VAL A 1 266 ? -13.797 -8.790 15.482 1.00 90.88 266 VAL A O 1
ATOM 2185 N N . GLY A 1 267 ? -14.642 -9.493 13.527 1.00 85.19 267 GLY A N 1
ATOM 2186 C CA . GLY A 1 267 ? -13.340 -9.746 12.901 1.00 85.19 267 GLY A CA 1
ATOM 2187 C C . GLY A 1 267 ? -12.486 -8.493 12.681 1.00 85.19 267 GLY A C 1
ATOM 2188 O O . GLY A 1 267 ? -11.263 -8.592 12.610 1.00 85.19 267 GLY A O 1
ATOM 2189 N N . SER A 1 268 ? -13.098 -7.308 12.591 1.00 84.50 268 SER A N 1
ATOM 2190 C CA . SER A 1 268 ? -12.383 -6.057 12.331 1.00 84.50 268 SER A CA 1
ATOM 2191 C C . SER A 1 268 ? -13.162 -4.836 12.817 1.00 84.50 268 SER A C 1
ATOM 2193 O O . SER A 1 268 ? -14.359 -4.713 12.564 1.00 84.50 268 SER A O 1
ATOM 2195 N N . THR A 1 269 ? -12.468 -3.884 13.450 1.00 87.31 269 THR A N 1
ATOM 2196 C CA . THR A 1 269 ? -13.047 -2.581 13.834 1.00 87.31 269 THR A CA 1
ATOM 2197 C C . THR A 1 269 ? -13.531 -1.798 12.613 1.00 87.31 269 THR A C 1
ATOM 2199 O O . THR A 1 269 ? -14.582 -1.173 12.641 1.00 87.31 269 THR A O 1
ATOM 2202 N N . SER A 1 270 ? -12.805 -1.873 11.497 1.00 85.81 270 SER A N 1
ATOM 2203 C CA . SER A 1 270 ? -13.179 -1.174 10.260 1.00 85.81 270 SER A CA 1
ATOM 2204 C C . SER A 1 270 ? -14.424 -1.740 9.575 1.00 85.81 270 SER A C 1
ATOM 2206 O O . SER A 1 270 ? -15.199 -0.988 8.987 1.00 85.81 270 SER A O 1
ATOM 2208 N N . GLU A 1 271 ? -14.645 -3.050 9.685 1.00 86.75 271 GLU A N 1
ATOM 2209 C CA . GLU A 1 271 ? -15.821 -3.707 9.118 1.00 86.75 271 GLU A CA 1
ATOM 2210 C C . GLU A 1 271 ? -17.081 -3.311 9.887 1.00 86.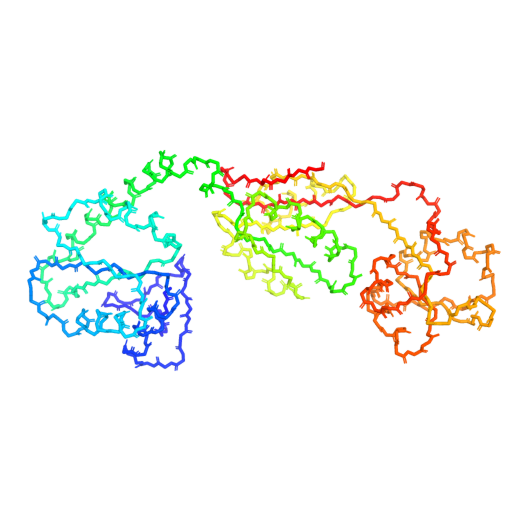75 271 GLU A C 1
ATOM 2212 O O . GLU A 1 271 ? -18.067 -2.890 9.281 1.00 86.75 271 GLU A O 1
ATOM 2217 N N . ILE A 1 272 ? -17.025 -3.340 11.223 1.00 87.94 272 ILE A N 1
ATOM 2218 C CA . ILE A 1 272 ? -18.160 -2.884 12.023 1.00 87.94 272 ILE A CA 1
ATOM 2219 C C . ILE A 1 272 ? -18.401 -1.386 11.871 1.00 87.94 272 ILE A C 1
ATOM 2221 O O . ILE A 1 272 ? -19.556 -0.983 11.772 1.00 87.94 272 ILE A O 1
ATOM 2225 N N . ALA A 1 273 ? -17.349 -0.570 11.751 1.00 86.75 273 ALA A N 1
ATOM 2226 C CA . ALA A 1 273 ? -17.504 0.848 11.447 1.00 86.75 273 ALA A CA 1
ATOM 2227 C C . ALA A 1 273 ? -18.269 1.062 10.139 1.00 86.75 273 ALA A C 1
ATOM 2229 O O . ALA A 1 273 ? -18.982 2.040 10.004 1.00 86.75 273 ALA A O 1
ATOM 2230 N N . LYS A 1 274 ? -18.169 0.165 9.162 1.00 86.94 274 LYS A N 1
ATOM 2231 C CA . LYS A 1 274 ? -18.984 0.269 7.955 1.00 86.94 274 LYS A CA 1
ATOM 2232 C C . LYS A 1 274 ? -20.424 -0.175 8.212 1.00 86.94 274 LYS A C 1
ATOM 2234 O O . LYS A 1 274 ? -21.353 0.541 7.858 1.00 86.94 274 LYS A O 1
ATOM 2239 N N . ILE A 1 275 ? -20.617 -1.331 8.846 1.00 85.06 275 ILE A N 1
ATOM 2240 C CA . ILE A 1 275 ? -21.948 -1.912 9.098 1.00 85.06 275 ILE A CA 1
ATOM 2241 C C . ILE A 1 275 ? -22.810 -0.983 9.951 1.00 85.06 275 ILE A C 1
ATOM 2243 O O . ILE A 1 275 ? -23.941 -0.686 9.573 1.00 85.06 275 ILE A O 1
ATOM 2247 N N . ALA A 1 276 ? -22.257 -0.473 11.052 1.00 82.31 276 ALA A N 1
ATOM 2248 C CA . ALA A 1 276 ? -22.968 0.386 11.991 1.00 82.31 276 ALA A CA 1
ATOM 2249 C C . ALA A 1 276 ? -23.526 1.672 11.336 1.00 82.31 276 ALA A C 1
ATOM 2251 O O . ALA A 1 276 ? -24.442 2.288 11.882 1.00 82.31 276 ALA A O 1
ATOM 2252 N N . SER A 1 277 ? -23.045 2.043 10.139 1.00 80.44 277 SER A N 1
ATOM 2253 C CA . SER A 1 277 ? -23.419 3.286 9.455 1.00 80.44 277 SER A CA 1
ATOM 2254 C C . SER A 1 277 ? -24.763 3.133 8.766 1.00 80.44 277 SER A C 1
ATOM 2256 O O . SER A 1 277 ? -25.450 4.117 8.513 1.00 80.44 277 SER A O 1
ATOM 2258 N N . PHE A 1 278 ? -25.166 1.882 8.539 1.00 77.38 278 PHE A N 1
ATOM 2259 C CA . PHE A 1 278 ? -26.432 1.506 7.930 1.00 77.38 278 PHE A CA 1
ATOM 2260 C C . PHE A 1 278 ? -27.456 0.989 8.948 1.00 77.38 278 PHE A C 1
ATOM 2262 O O . PHE A 1 278 ? -28.633 0.900 8.616 1.00 77.38 278 PHE A O 1
ATOM 2269 N N . SER A 1 279 ? -27.034 0.627 10.164 1.00 73.38 279 SER A N 1
ATOM 2270 C CA . SER A 1 279 ? -27.863 -0.118 11.128 1.00 73.38 279 SER A CA 1
ATOM 2271 C C . SER A 1 279 ? -27.972 0.507 12.525 1.00 73.38 279 SER A C 1
ATOM 2273 O O . SER A 1 279 ? -28.467 -0.143 13.439 1.00 73.38 279 SER A O 1
ATOM 2275 N N . HIS A 1 280 ? -27.543 1.762 12.707 1.00 75.44 280 HIS A N 1
ATOM 2276 C CA . HIS A 1 280 ? -27.627 2.502 13.981 1.00 75.44 280 HIS A CA 1
ATOM 2277 C C . HIS A 1 280 ? -26.922 1.835 15.180 1.00 75.44 280 HIS A C 1
ATOM 2279 O O . HIS A 1 280 ? -27.194 2.186 16.327 1.00 75.44 280 HIS A O 1
ATOM 2285 N N . LEU A 1 281 ? -26.003 0.899 14.936 1.00 86.19 281 LEU A N 1
ATOM 2286 C CA . LEU A 1 281 ? -25.284 0.185 15.992 1.00 86.19 281 LEU A CA 1
ATOM 2287 C C . LEU A 1 281 ? -24.201 1.067 16.625 1.00 86.19 281 LEU A C 1
ATOM 2289 O O . LEU A 1 281 ? -23.559 1.869 15.944 1.00 86.19 281 LEU A O 1
ATOM 2293 N N . ALA A 1 282 ? -23.948 0.876 17.920 1.00 89.06 282 ALA A N 1
ATOM 2294 C CA . ALA A 1 282 ? -22.798 1.474 18.583 1.00 89.06 282 ALA A CA 1
ATOM 2295 C C . ALA A 1 282 ? -21.536 0.665 18.277 1.00 89.06 282 ALA A C 1
ATOM 2297 O O . ALA A 1 282 ? -21.513 -0.562 18.430 1.00 89.06 282 ALA A O 1
ATOM 2298 N N . SER A 1 283 ? -20.457 1.346 17.892 1.00 90.62 283 SER A N 1
ATOM 2299 C CA . SER A 1 283 ? -19.178 0.682 17.641 1.00 90.62 283 SER A CA 1
ATOM 2300 C C . SER A 1 283 ? -17.991 1.434 18.226 1.00 90.62 283 SER A C 1
ATOM 2302 O O . SER A 1 283 ? -17.952 2.664 18.233 1.00 90.62 283 SER A O 1
ATOM 2304 N N . PHE A 1 284 ? -16.990 0.682 18.684 1.00 91.38 284 PHE A N 1
ATOM 2305 C CA . PHE A 1 284 ? -15.657 1.229 18.939 1.00 91.38 284 PHE A CA 1
ATOM 2306 C C . PHE A 1 284 ? -14.788 1.013 17.722 1.00 91.38 284 PHE A C 1
ATOM 2308 O O . PHE A 1 284 ? -14.545 -0.124 17.312 1.00 91.38 284 PHE A O 1
ATOM 2315 N N . SER A 1 285 ? -14.324 2.107 17.138 1.00 90.38 285 SER A N 1
ATOM 2316 C CA . SER A 1 285 ? -13.596 2.087 15.875 1.00 90.38 285 SER A CA 1
ATOM 2317 C C . SER A 1 285 ? -12.587 3.221 15.814 1.00 90.38 285 SER A C 1
ATOM 2319 O O . SER A 1 285 ? -12.566 4.088 16.684 1.00 90.38 285 SER A O 1
ATOM 2321 N N . ASN A 1 286 ? -11.738 3.216 14.785 1.00 90.19 286 ASN A N 1
ATOM 2322 C CA . ASN A 1 286 ? -10.839 4.333 14.521 1.00 90.19 286 ASN A CA 1
ATOM 2323 C C . ASN A 1 286 ? -11.648 5.635 14.402 1.00 90.19 286 ASN A C 1
ATOM 2325 O O . ASN A 1 286 ? -12.615 5.684 13.640 1.00 90.19 286 ASN A O 1
ATOM 2329 N N . ILE A 1 287 ? -11.236 6.684 15.115 1.00 89.56 287 ILE A N 1
ATOM 2330 C CA . ILE A 1 287 ? -11.875 8.006 15.064 1.00 89.56 287 ILE A CA 1
ATOM 2331 C C . ILE A 1 287 ? -12.060 8.526 13.629 1.00 89.56 287 ILE A C 1
ATOM 2333 O O . ILE A 1 287 ? -13.098 9.110 13.319 1.00 89.56 287 ILE A O 1
ATOM 2337 N N . SER A 1 288 ? -11.122 8.245 12.722 1.00 90.75 288 SER A N 1
ATOM 2338 C CA . SER A 1 288 ? -11.183 8.676 11.319 1.00 90.75 288 SER A CA 1
ATOM 2339 C C . SER A 1 288 ? -12.337 8.040 10.528 1.00 90.75 288 SER A C 1
ATOM 2341 O O . SER A 1 288 ? -12.749 8.579 9.499 1.00 90.75 288 SER A O 1
ATOM 2343 N N . CYS A 1 289 ? -12.925 6.938 11.016 1.00 90.19 289 CYS A N 1
ATOM 2344 C CA . CYS A 1 289 ? -14.143 6.364 10.438 1.00 90.19 289 CYS A CA 1
ATOM 2345 C C . CYS A 1 289 ? -15.351 7.302 10.550 1.00 90.19 289 CYS A C 1
ATOM 2347 O O . CYS A 1 289 ? -16.275 7.173 9.750 1.00 90.19 289 CYS A O 1
ATOM 2349 N N . SER A 1 290 ? -15.353 8.248 11.496 1.00 87.75 290 SER A N 1
ATOM 2350 C CA . SER A 1 290 ? -16.418 9.253 11.610 1.00 87.75 290 SER A CA 1
ATOM 2351 C C . SER A 1 290 ? -16.553 10.097 10.346 1.00 87.75 290 SER A C 1
ATOM 2353 O O . SER A 1 290 ? -17.659 10.292 9.856 1.00 87.75 290 SER A O 1
ATOM 2355 N N . ILE A 1 291 ? -15.428 10.514 9.762 1.00 86.38 291 ILE A N 1
ATOM 2356 C CA . ILE A 1 291 ? -15.389 11.287 8.518 1.00 86.38 291 ILE A CA 1
ATOM 2357 C C . ILE A 1 291 ? -15.777 10.392 7.339 1.00 86.38 291 ILE A C 1
ATOM 2359 O O . ILE A 1 291 ? -16.600 10.778 6.511 1.00 86.38 291 ILE A O 1
ATOM 2363 N N . LEU A 1 292 ? -15.206 9.184 7.277 1.00 88.38 292 LEU A N 1
ATOM 2364 C CA . LEU A 1 292 ? -15.397 8.261 6.156 1.00 88.38 292 LEU A CA 1
ATOM 2365 C C . LEU A 1 292 ? -16.852 7.787 6.018 1.00 88.38 292 LEU A C 1
ATOM 2367 O O . LEU A 1 292 ? -17.380 7.737 4.910 1.00 88.38 292 LEU A O 1
ATOM 2371 N N . TYR A 1 293 ? -17.496 7.460 7.138 1.00 87.56 293 TYR A N 1
ATOM 2372 C CA . TYR A 1 293 ? -18.846 6.892 7.177 1.00 87.56 293 TYR A CA 1
ATOM 2373 C C . TYR A 1 293 ? -19.897 7.858 7.749 1.00 87.56 293 TYR A C 1
ATOM 2375 O O . TYR A 1 293 ? -21.038 7.458 7.959 1.00 87.56 293 TYR A O 1
ATOM 2383 N N . LYS A 1 294 ? -19.534 9.132 7.960 1.00 83.56 294 LYS A N 1
ATOM 2384 C CA . LYS A 1 294 ? -20.411 10.217 8.443 1.00 83.56 294 LYS A CA 1
ATOM 2385 C C . LYS A 1 294 ? -21.111 9.912 9.775 1.00 83.56 294 LYS A C 1
ATOM 2387 O O . LYS A 1 294 ? -22.310 10.138 9.918 1.00 83.56 294 LYS A O 1
ATOM 2392 N N . TYR A 1 295 ? -20.356 9.416 10.751 1.00 81.50 295 TYR A N 1
ATOM 2393 C CA . TYR A 1 295 ? -20.867 9.222 12.110 1.00 81.50 295 TYR A CA 1
ATOM 2394 C C . TYR A 1 295 ? -20.718 10.444 12.988 1.00 81.50 295 TYR A C 1
ATOM 2396 O O . TYR A 1 295 ? -19.793 11.241 12.823 1.00 81.50 295 TYR A O 1
ATOM 2404 N N . ASN A 1 296 ? -21.546 10.465 14.027 1.00 83.06 296 ASN A N 1
ATOM 2405 C CA . ASN A 1 296 ? -21.308 11.298 15.183 1.00 83.06 296 ASN A CA 1
ATOM 2406 C C . ASN A 1 296 ? -20.268 10.637 16.093 1.00 83.06 296 ASN A C 1
ATOM 2408 O O . ASN A 1 296 ? -20.279 9.425 16.335 1.00 83.06 296 ASN A O 1
ATOM 2412 N N . ILE A 1 297 ? -19.344 11.461 16.576 1.00 88.75 297 ILE A N 1
ATOM 2413 C CA . ILE A 1 297 ? -18.359 11.082 17.582 1.00 88.75 297 ILE A CA 1
ATOM 2414 C C . ILE A 1 297 ? -18.977 11.425 18.934 1.00 88.75 297 ILE A C 1
ATOM 2416 O O . ILE A 1 297 ? -19.175 12.603 19.225 1.00 88.75 297 ILE A O 1
ATOM 2420 N N . LEU A 1 298 ? -19.296 10.415 19.742 1.00 86.88 298 LEU A N 1
ATOM 2421 C CA . LEU A 1 298 ? -19.875 10.652 21.069 1.00 86.88 298 LEU A CA 1
ATOM 2422 C C . LEU A 1 298 ? -18.801 10.885 22.128 1.00 86.88 298 LEU A C 1
ATOM 2424 O O . LEU A 1 298 ? -18.939 11.766 22.970 1.00 86.88 298 LEU A O 1
ATOM 2428 N N . GLU A 1 299 ? -17.729 10.098 22.084 1.00 87.25 299 GLU A N 1
ATOM 2429 C CA . GLU A 1 299 ? -16.601 10.234 23.002 1.00 87.25 299 GLU A CA 1
ATOM 2430 C C . GLU A 1 299 ? -15.312 9.783 22.294 1.00 87.25 299 GLU A C 1
ATOM 2432 O O . GLU A 1 299 ? -15.324 8.828 21.504 1.00 87.25 299 GLU A O 1
ATOM 2437 N N . THR A 1 300 ? -14.211 10.493 22.543 1.00 87.75 300 THR A N 1
ATOM 2438 C CA . THR A 1 300 ? -12.869 10.199 22.011 1.00 87.75 300 THR A CA 1
ATOM 2439 C C . THR A 1 300 ? -11.928 9.783 23.129 1.00 87.75 300 THR A C 1
ATOM 2441 O O . THR A 1 300 ? -12.277 9.869 24.303 1.00 87.75 300 THR A O 1
ATOM 2444 N N . ASP A 1 301 ? -10.730 9.329 22.749 1.00 79.25 301 ASP A N 1
ATOM 2445 C CA . ASP A 1 301 ? -9.631 9.042 23.680 1.00 79.25 301 ASP A CA 1
ATOM 2446 C C . ASP A 1 301 ? -10.036 8.058 24.791 1.00 79.25 301 ASP A C 1
ATOM 2448 O O . ASP A 1 301 ? -9.597 8.133 25.932 1.00 79.25 301 ASP A O 1
ATOM 2452 N N . ILE A 1 302 ? -10.878 7.093 24.411 1.00 85.44 302 ILE A N 1
ATOM 2453 C CA . ILE A 1 302 ? -11.462 6.067 25.285 1.00 85.44 302 ILE A CA 1
ATOM 2454 C C . ILE A 1 302 ? -10.494 4.914 25.607 1.00 85.44 302 ILE A C 1
ATOM 2456 O O . ILE A 1 302 ? -10.875 3.950 26.268 1.00 85.44 302 ILE A O 1
ATOM 2460 N N . CYS A 1 303 ? -9.258 4.992 25.105 1.00 85.56 303 CYS A N 1
ATOM 2461 C CA . CYS A 1 303 ? -8.205 4.016 25.358 1.00 85.56 303 CYS A CA 1
ATOM 2462 C C . CYS A 1 303 ? -7.675 4.161 26.788 1.00 85.56 303 CYS A C 1
ATOM 2464 O O . CYS A 1 303 ? -7.293 5.252 27.204 1.00 85.56 303 CYS A O 1
ATOM 2466 N N . ASP A 1 304 ? -7.514 3.045 27.491 1.00 85.06 304 ASP A N 1
ATOM 2467 C CA . ASP A 1 304 ? -6.936 3.004 28.836 1.00 85.06 304 ASP A CA 1
ATOM 2468 C C . ASP A 1 304 ? -5.432 3.351 28.823 1.00 85.06 304 ASP A C 1
ATOM 2470 O O . ASP A 1 304 ? -4.893 3.886 29.792 1.00 85.06 304 ASP A O 1
ATOM 2474 N N . LEU A 1 305 ? -4.736 3.058 27.717 1.00 78.44 305 LEU A N 1
ATOM 2475 C CA . LEU A 1 305 ? -3.321 3.381 27.524 1.00 78.44 305 LEU A CA 1
ATOM 2476 C C . LEU A 1 305 ? -3.163 4.733 26.817 1.00 78.44 305 LEU A C 1
ATOM 2478 O O . LEU A 1 305 ? -3.438 4.857 25.623 1.00 78.44 305 LEU A O 1
ATOM 2482 N N . SER A 1 306 ? -2.606 5.717 27.526 1.00 69.88 306 SER A N 1
ATOM 2483 C CA . SER A 1 306 ? -2.409 7.096 27.044 1.00 69.88 306 SER A CA 1
ATOM 2484 C C . SER A 1 306 ? -1.359 7.261 25.931 1.00 69.88 306 SER A C 1
ATOM 2486 O O . SER A 1 306 ? -1.177 8.361 25.416 1.00 69.88 306 SER A O 1
ATOM 2488 N N . ASN A 1 307 ? -0.676 6.185 25.523 1.00 73.75 307 ASN A N 1
ATOM 2489 C CA . ASN A 1 307 ? 0.350 6.215 24.475 1.00 73.75 307 ASN A CA 1
ATOM 2490 C C . ASN A 1 307 ? 0.328 4.957 23.587 1.00 73.75 307 ASN A C 1
ATOM 2492 O O . ASN A 1 307 ? 1.376 4.406 23.247 1.00 73.75 307 ASN A O 1
ATOM 2496 N N . ASN A 1 308 ? -0.866 4.465 23.237 1.00 79.75 308 ASN A N 1
ATOM 2497 C CA . ASN A 1 308 ? -0.979 3.355 22.294 1.00 79.75 308 ASN A CA 1
ATOM 2498 C C . ASN A 1 308 ? -0.542 3.809 20.891 1.00 79.75 308 ASN A C 1
ATOM 2500 O O . ASN A 1 308 ? -1.154 4.696 20.290 1.00 79.75 308 ASN A O 1
ATOM 2504 N N . LYS A 1 309 ? 0.531 3.213 20.371 1.00 85.06 309 LYS A N 1
ATOM 2505 C CA . LYS A 1 309 ? 1.134 3.545 19.078 1.00 85.06 309 LYS A CA 1
ATOM 2506 C C . LYS A 1 309 ? 1.355 2.283 18.257 1.00 85.06 309 LYS A C 1
ATOM 2508 O O . LYS A 1 309 ? 1.714 1.235 18.784 1.00 85.06 309 LYS A O 1
ATOM 2513 N N . THR A 1 310 ? 1.194 2.408 16.944 1.00 84.81 310 THR A N 1
ATOM 2514 C CA . THR A 1 310 ? 1.595 1.385 15.970 1.00 84.81 310 THR A CA 1
ATOM 2515 C C . THR A 1 310 ? 2.792 1.886 15.171 1.00 84.81 310 THR A C 1
ATOM 2517 O O . THR A 1 310 ? 2.773 3.016 14.680 1.00 84.81 310 THR A O 1
ATOM 2520 N N . THR A 1 311 ? 3.812 1.041 15.009 1.00 87.69 311 THR A N 1
ATOM 2521 C CA . THR A 1 311 ? 4.992 1.338 14.189 1.00 87.69 311 THR A CA 1
ATOM 2522 C C . THR A 1 311 ? 4.794 0.794 12.781 1.00 87.69 311 THR A C 1
ATOM 2524 O O . THR A 1 311 ? 4.613 -0.404 12.576 1.00 87.69 311 THR A O 1
ATOM 2527 N N . PHE A 1 312 ? 4.875 1.659 11.785 1.00 89.75 312 PHE A N 1
ATOM 2528 C CA . PHE A 1 312 ? 4.811 1.317 10.375 1.00 89.75 312 PHE A CA 1
ATOM 2529 C C . PHE A 1 312 ? 6.203 1.349 9.771 1.00 89.75 312 PHE A C 1
ATOM 2531 O O . PHE A 1 312 ? 6.936 2.318 9.947 1.00 89.75 312 PHE A O 1
ATOM 2538 N N . VAL A 1 313 ? 6.551 0.309 9.022 1.00 90.44 313 VAL A N 1
ATOM 2539 C CA . VAL A 1 313 ? 7.849 0.217 8.355 1.00 90.44 313 VAL A CA 1
ATOM 2540 C C . VAL A 1 313 ? 7.675 0.202 6.849 1.00 90.44 313 VAL A C 1
ATOM 2542 O O . VAL A 1 313 ? 6.879 -0.563 6.300 1.00 90.44 313 VAL A O 1
ATOM 2545 N N . PHE A 1 314 ? 8.449 1.035 6.167 1.00 91.62 314 PHE A N 1
ATOM 2546 C CA . PHE A 1 314 ? 8.633 0.916 4.733 1.00 91.62 314 PHE A CA 1
ATOM 2547 C C . PHE A 1 314 ? 9.758 -0.059 4.432 1.00 91.62 314 PHE A C 1
ATOM 2549 O O . PHE A 1 314 ? 10.856 0.065 4.975 1.00 91.62 314 PHE A O 1
ATOM 2556 N N . VAL A 1 315 ? 9.516 -0.993 3.519 1.00 90.12 315 VAL A N 1
ATOM 2557 C CA . VAL A 1 315 ? 10.486 -2.026 3.159 1.00 90.12 315 VAL A CA 1
ATOM 2558 C C . VAL A 1 315 ? 10.680 -2.111 1.653 1.00 90.12 315 VAL A C 1
ATOM 2560 O O . VAL A 1 315 ? 9.739 -1.980 0.865 1.00 90.12 315 VAL A O 1
ATOM 2563 N N . SER A 1 316 ? 11.925 -2.332 1.240 1.00 88.88 316 SER A N 1
ATOM 2564 C CA . SER A 1 316 ? 12.291 -2.517 -0.164 1.00 88.88 316 SER A CA 1
ATOM 2565 C C . SER A 1 316 ? 13.553 -3.362 -0.300 1.00 88.88 316 SER A C 1
ATOM 2567 O O . SER A 1 316 ? 14.383 -3.414 0.607 1.00 88.88 316 SER A O 1
ATOM 2569 N N . ASN A 1 317 ? 13.706 -4.026 -1.443 1.00 83.38 317 ASN A N 1
ATOM 2570 C CA . ASN A 1 317 ? 14.932 -4.734 -1.815 1.00 83.38 317 ASN A CA 1
ATOM 2571 C C . ASN A 1 317 ? 15.950 -3.832 -2.536 1.00 83.38 317 ASN A C 1
ATOM 2573 O O . ASN A 1 317 ? 17.057 -4.280 -2.817 1.00 83.38 317 ASN A O 1
ATOM 2577 N N . HIS A 1 318 ? 15.593 -2.583 -2.846 1.00 80.25 318 HIS A N 1
ATOM 2578 C CA . HIS A 1 318 ? 16.473 -1.645 -3.531 1.00 80.25 318 HIS A CA 1
ATOM 2579 C C . HIS A 1 318 ? 17.279 -0.828 -2.515 1.00 80.25 318 HIS A C 1
ATOM 2581 O O . HIS A 1 318 ? 16.701 -0.137 -1.675 1.00 80.25 318 HIS A O 1
ATOM 2587 N N . GLU A 1 319 ? 18.613 -0.901 -2.550 1.00 75.00 319 GLU A N 1
ATOM 2588 C CA . GLU A 1 319 ? 19.465 -0.242 -1.548 1.00 75.00 319 GLU A CA 1
ATOM 2589 C C . GLU A 1 319 ? 19.330 1.280 -1.563 1.00 75.00 319 GLU A C 1
ATOM 2591 O O . GLU A 1 319 ? 19.057 1.857 -0.513 1.00 75.00 319 GLU A O 1
ATOM 2596 N N . GLY A 1 320 ? 19.395 1.905 -2.737 1.00 73.00 320 GLY A N 1
ATOM 2597 C CA . GLY A 1 320 ? 19.358 3.363 -2.866 1.00 73.00 320 GLY A CA 1
ATOM 2598 C C . GLY A 1 320 ? 17.979 4.013 -2.729 1.00 73.00 320 GLY A C 1
ATOM 2599 O O . GLY A 1 320 ? 17.894 5.215 -2.919 1.00 73.00 320 GLY A O 1
ATOM 2600 N N . LEU A 1 321 ? 16.902 3.256 -2.463 1.00 79.75 321 LEU A N 1
ATOM 2601 C CA . LEU A 1 321 ? 15.534 3.797 -2.443 1.00 79.75 321 LEU A CA 1
ATOM 2602 C C . LEU A 1 321 ? 15.350 4.845 -1.333 1.00 79.75 321 LEU A C 1
ATOM 2604 O O . LEU A 1 321 ? 15.502 4.528 -0.153 1.00 79.75 321 LEU A O 1
ATOM 2608 N N . ASN A 1 322 ? 14.932 6.044 -1.730 1.00 81.19 322 ASN A N 1
ATOM 2609 C CA . ASN A 1 322 ? 14.680 7.189 -0.868 1.00 81.19 322 ASN A CA 1
ATOM 2610 C C . ASN A 1 322 ? 13.179 7.385 -0.637 1.00 81.19 322 ASN A C 1
ATOM 2612 O O . ASN A 1 322 ? 12.374 7.382 -1.573 1.00 81.19 322 ASN A O 1
ATOM 2616 N N . ILE A 1 323 ? 12.808 7.610 0.620 1.00 83.50 323 ILE A N 1
ATOM 2617 C CA . ILE A 1 323 ? 11.431 7.889 1.034 1.00 83.50 323 ILE A CA 1
ATOM 2618 C C . ILE A 1 323 ? 11.364 9.356 1.427 1.00 83.50 323 ILE A C 1
ATOM 2620 O O . ILE A 1 323 ? 11.799 9.745 2.505 1.00 83.50 323 ILE A O 1
ATOM 2624 N N . LEU A 1 324 ? 10.865 10.177 0.506 1.00 80.38 324 LEU A N 1
ATOM 2625 C CA . LEU A 1 324 ? 10.758 11.617 0.698 1.00 80.38 324 LEU A CA 1
ATOM 2626 C C . LEU A 1 324 ? 9.444 11.922 1.417 1.00 80.38 324 LEU A C 1
ATOM 2628 O O . LEU A 1 324 ? 8.393 12.020 0.788 1.00 80.38 324 LEU A O 1
ATOM 2632 N N . ILE A 1 325 ? 9.509 12.046 2.738 1.00 79.44 325 ILE A N 1
ATOM 2633 C CA . ILE A 1 325 ? 8.376 12.413 3.586 1.00 79.44 325 ILE A CA 1
ATOM 2634 C C . ILE A 1 325 ? 8.840 13.404 4.651 1.00 79.44 325 ILE A C 1
ATOM 2636 O O . ILE A 1 325 ? 9.937 13.273 5.194 1.00 79.44 325 ILE A O 1
ATOM 2640 N N . LYS A 1 326 ? 8.019 14.415 4.939 1.00 66.44 326 LYS A N 1
ATOM 2641 C CA . LYS A 1 326 ? 8.207 15.277 6.108 1.00 66.44 326 LYS A CA 1
ATOM 2642 C C . LYS A 1 326 ? 7.419 14.644 7.255 1.00 66.44 326 LYS A C 1
ATOM 2644 O O . LYS A 1 326 ? 6.200 14.548 7.144 1.00 66.44 326 LYS A O 1
ATOM 2649 N N . ILE A 1 327 ? 8.115 14.123 8.266 1.00 59.94 327 ILE A N 1
ATOM 2650 C CA . ILE A 1 327 ? 7.484 13.422 9.399 1.00 59.94 327 ILE A CA 1
ATOM 2651 C C . ILE A 1 327 ? 6.756 14.424 10.283 1.00 59.94 327 ILE A C 1
ATOM 2653 O O . ILE A 1 327 ? 7.396 15.440 10.642 1.00 59.94 327 ILE A O 1
#

Sequence (327 aa):
MNSLSRKCEDGTIDNKYPIVELDIDDYSYRTNKNIEFSDGVLTIQRDSTNNYGTQYTINRAEELKKKLKIVNVFASNLDEVVKWIVNNNICSLNVSGARKSNLLGVDLQVKMVCKKFLNNIHDEILQNCGILIYNSVRRFYTLSLEGSFSYFTAQEIFQKMREKCANIEIVFLKEKSELIKILLILRYNKCLLVPTQVNRVDIFRQNHLFKRFKVKLEIETPVRYALLLVQNNISGIEELYSHKSAFEECKNWICMKLPKVRKINVGSTSEIAKIASFSHLASFSNISCSILYKYNILETDICDLSNNKTTFVFVSNHEGLNILIKI

Radius of gyration: 26.58 Å; chains: 1; bounding box: 56×38×79 Å

Secondary structure (DSSP, 8-state):
-B-GGGEETTEEPPTTS--B--S---HHHHHHHHHHT-SEEEEEESSS---HHHHHHHHHHHH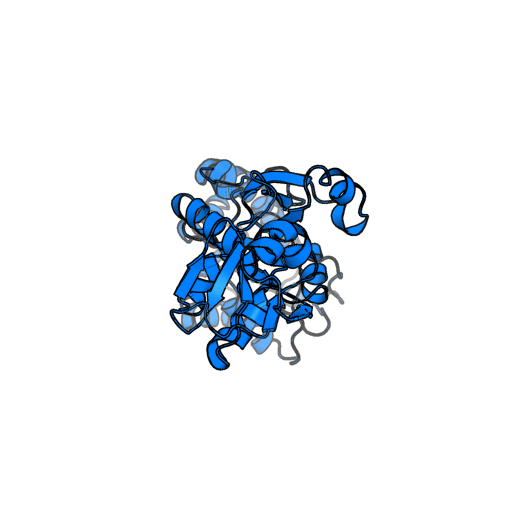TT-EEEEEETTT--HHHHHHHHHHTT-SSEEEEE--GGGSTTHHHHHHHHHHHHHHHHHHHHHHHTTHHHHTB--EEEEE--TTSHHHHHHHHHHHHHHTT-TT-EEEEE-SHHHHHHHHHH--TTEEEEEEE-TT-HHHHHH-TTTTT-EEEEEEEEE--EEEEESSS--TT--EEEE-HHHHHHTHHHHHHH-TTPEEEE-S-HHHHHHHHHHH--EEEEETTHHHHHT-EEEEE---SSTT-EEEEEEEES-TT-B-----

pLDDT: mean 80.47, std 10.67, range [48.97, 94.81]

Foldseek 3Di:
DEEAQCADPVGHDDPLDDYHYDPDPDPLVRLLVLLVPWQAEEEEEQDPDDDPSSVSSVVSCVVVVHHYDYAHLPPDDLVVVLVSCVVSVTPGYHYHYDDCVRPPPVVVSVVVSVVVNVVVSVVVCCVPVPLQRQQEAQEEEEADDPQAPRNVVVVVLVVQLCVVPVNHYYYYDPDPVVVLVCLSVFDRNYKYKYWDAPPCVVVLCVDPSNVLKDWDDKDKDAFKKFWWFQDQDPPPQQEEEAAPVLCVQLVVLCCVPPVRHHYHHDPHQRVVLQVRLVVRHIYIGGPCSCVVSVTDGNDIPSTPDPGHMIMMTIMGSYPSRDYDGDD

InterPro domains:
  IPR001086 Prephenate dehydratase [PF00800] (146-318)
  IPR001086 Prephenate dehydratase [PS51171] (139-317)
  IPR024755 Circularly permutated YpsA SLOG [PF12694] (6-117)